Protein AF-0000000074520433 (afdb_homodimer)

Secondary structure (DSSP, 8-state):
------HHHHHHHHHHHHHHHHHHHHHHHHHHHHHHHHHHHHHHHHH-TT--HHHHHHHHTSHHHHHHHHHHHHHHHHHHHHHHHHHHHHH--SHHHHHHHHHHHHHHHHHHHHHHHHHHHHHHH-/------HHHHHHHHHHHHHHHHHHHHHHHHHHHHHHHHHHHHHHHHH-TT--HHHHHHHHTSHHHHHHHHHHHHHHHHHHHHHHHHHHHHH--SHHHHHHHHHHHHHHHHHHHHHHHHHHHHHHH-

Sequence (252 aa):
MKNYRTPLARARGLGSAREGLHDWWRQRVTAVALVPLGLWFAFSVALLPSASHAELVAWINVPWNTLLLLSFILIAFYHTMLGLQVVIEDYVHLDWLKLVGILGVKLVVSFLTLAAVYAILRIVFTMKNYRTPLARARGLGSAREGLHDWWRQRVTAVALVPLGLWFAFSVALLPSASHAELVAWINVPWNTLLLLSFILIAFYHTMLGLQVVIEDYVHLDWLKLVGILGVKLVVSFLTLAAVYAILRIVFT

Structure (mmCIF, N/CA/C/O backbone):
data_AF-0000000074520433-model_v1
#
loop_
_entity.id
_entity.type
_entity.pdbx_description
1 polymer 'Succinate dehydrogenase hydrophobic membrane anchor subunit'
#
loop_
_atom_site.group_PDB
_atom_site.id
_atom_site.type_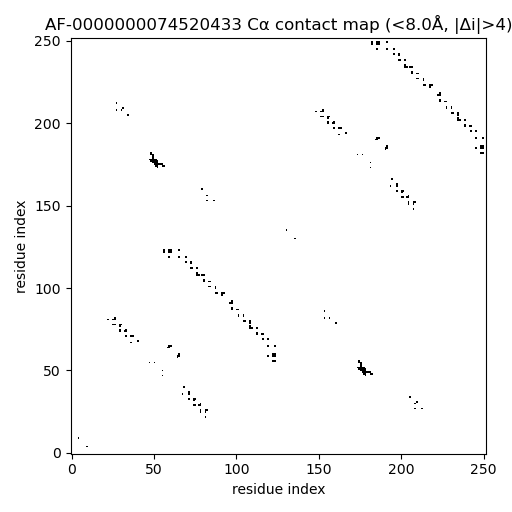symbol
_atom_site.label_atom_id
_atom_site.label_alt_id
_atom_site.label_comp_id
_atom_site.label_asym_id
_atom_site.label_entity_id
_atom_site.label_seq_id
_atom_site.pdbx_PDB_ins_code
_atom_site.Cartn_x
_atom_site.Cartn_y
_atom_site.Cartn_z
_atom_site.occupancy
_atom_site.B_iso_or_equiv
_atom_site.auth_seq_id
_atom_site.auth_comp_id
_atom_site.auth_asym_id
_atom_site.auth_atom_id
_atom_site.pdbx_PDB_model_num
ATOM 1 N N . MET A 1 1 ? 0.717 37.094 24.891 1 46.88 1 MET A N 1
ATOM 2 C CA . MET A 1 1 ? 0.963 36.125 25.953 1 46.88 1 MET A CA 1
ATOM 3 C C . MET A 1 1 ? 2.41 35.656 25.922 1 46.88 1 MET A C 1
ATOM 5 O O . MET A 1 1 ? 2.914 35.25 24.875 1 46.88 1 MET A O 1
ATOM 9 N N . LYS A 1 2 ? 3.219 36.094 26.766 1 51.59 2 LYS A N 1
ATOM 10 C CA . LYS A 1 2 ? 4.641 35.781 26.859 1 51.59 2 LYS A CA 1
ATOM 11 C C . LYS A 1 2 ? 4.859 34.281 26.938 1 51.59 2 LYS A C 1
ATOM 13 O O . LYS A 1 2 ? 4.262 33.594 27.781 1 51.59 2 LYS A O 1
ATOM 18 N N . ASN A 1 3 ? 5.18 33.625 25.797 1 59.84 3 ASN A N 1
ATOM 19 C CA . ASN A 1 3 ? 5.5 32.219 25.734 1 59.84 3 ASN A CA 1
ATOM 20 C C . ASN A 1 3 ? 6.582 31.844 26.75 1 59.84 3 ASN A C 1
ATOM 22 O O . ASN A 1 3 ? 7.762 32.125 26.531 1 59.84 3 ASN A O 1
ATOM 26 N N . TYR A 1 4 ? 6.293 31.812 28 1 69.12 4 TYR A N 1
ATOM 27 C CA . TYR A 1 4 ? 7.121 31.484 29.156 1 69.12 4 TYR A CA 1
ATOM 28 C C . TYR A 1 4 ? 7.637 30.047 29.062 1 69.12 4 TYR A C 1
ATOM 30 O O . TYR A 1 4 ? 7.969 29.422 30.078 1 69.12 4 TYR A O 1
ATOM 38 N N . ARG A 1 5 ? 7.551 29.453 27.922 1 71.12 5 ARG A N 1
ATOM 39 C CA . ARG A 1 5 ? 8.117 28.109 27.875 1 71.12 5 ARG A CA 1
ATOM 40 C C . ARG A 1 5 ? 9.633 28.156 28.047 1 71.12 5 ARG A C 1
ATOM 42 O O . ARG A 1 5 ? 10.305 29.031 27.5 1 71.12 5 ARG A O 1
ATOM 49 N N . THR A 1 6 ? 10.234 27.422 28.922 1 78.44 6 THR A N 1
ATOM 50 C CA . THR A 1 6 ? 11.664 27.266 29.156 1 78.44 6 THR A CA 1
ATOM 51 C C . THR A 1 6 ? 12.391 26.859 27.875 1 78.44 6 THR A C 1
ATOM 53 O O . THR A 1 6 ? 11.766 26.344 26.953 1 78.44 6 THR A O 1
ATOM 56 N N . PRO A 1 7 ? 13.648 27.281 27.781 1 83.12 7 PRO A N 1
ATOM 57 C CA . PRO A 1 7 ? 14.453 26.891 26.625 1 83.12 7 PRO A CA 1
ATOM 58 C C . PRO A 1 7 ? 14.391 25.391 26.328 1 83.12 7 PRO A C 1
ATOM 60 O O . PRO A 1 7 ? 14.367 24.984 25.156 1 83.12 7 PRO A O 1
ATOM 63 N N . LEU A 1 8 ? 14.352 24.5 27.328 1 77 8 LEU A N 1
ATOM 64 C CA . LEU A 1 8 ? 14.289 23.062 27.141 1 77 8 LEU A CA 1
ATOM 65 C C . LEU A 1 8 ? 12.953 22.656 26.531 1 77 8 LEU A C 1
ATOM 67 O O . LEU A 1 8 ? 12.898 21.766 25.672 1 77 8 LEU A O 1
ATOM 71 N N . ALA A 1 9 ? 11.898 23.156 26.984 1 76.38 9 ALA A N 1
ATOM 72 C CA . ALA A 1 9 ? 10.57 22.891 26.438 1 76.38 9 ALA A CA 1
ATOM 73 C C . ALA A 1 9 ? 10.484 23.281 24.969 1 76.38 9 ALA A C 1
ATOM 75 O O . ALA A 1 9 ? 9.898 22.562 24.156 1 76.38 9 ALA A O 1
ATOM 76 N N . ARG A 1 10 ? 11.188 24.359 24.641 1 81.5 10 ARG A N 1
ATOM 77 C CA . ARG A 1 10 ? 11.227 24.812 23.25 1 81.5 10 ARG A CA 1
ATOM 78 C C . ARG A 1 10 ? 12.023 23.844 22.391 1 81.5 10 ARG A C 1
ATOM 80 O O . ARG A 1 10 ? 11.617 23.531 21.266 1 81.5 10 ARG A O 1
ATOM 87 N N . ALA A 1 11 ? 13.164 23.391 22.922 1 78.75 11 ALA A N 1
ATOM 88 C CA . ALA A 1 11 ? 14 22.438 22.203 1 78.75 11 ALA A CA 1
ATOM 89 C C . ALA A 1 11 ? 13.266 21.125 21.953 1 78.75 11 ALA A C 1
ATOM 91 O O . ALA A 1 11 ? 13.336 20.562 20.875 1 78.75 11 ALA A O 1
ATOM 92 N N . ARG A 1 12 ? 12.516 20.594 22.922 1 72.94 12 ARG A N 1
ATOM 93 C CA . ARG A 1 12 ? 11.734 19.359 22.812 1 72.94 12 ARG A CA 1
ATOM 94 C C . ARG A 1 12 ? 10.617 19.531 21.797 1 72.94 12 ARG A C 1
ATOM 96 O O . A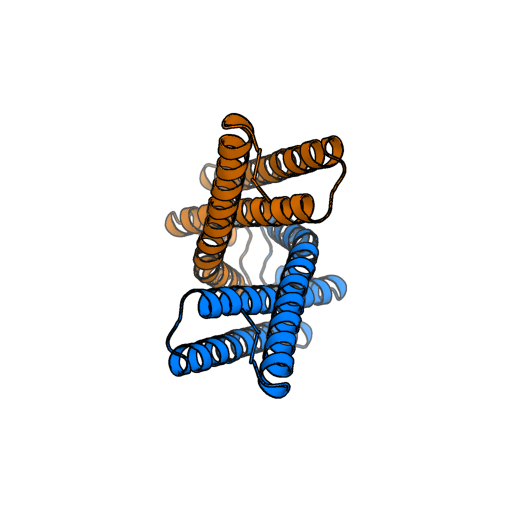RG A 1 12 ? 10.352 18.609 21 1 72.94 12 ARG A O 1
ATOM 103 N N . GLY A 1 13 ? 9.977 20.625 21.797 1 76.62 13 GLY A N 1
ATOM 104 C CA . GLY A 1 13 ? 8.953 20.922 20.812 1 76.62 13 GLY A CA 1
ATOM 105 C C . GLY A 1 13 ? 9.469 20.906 19.391 1 76.62 13 GLY A C 1
ATOM 106 O O . GLY A 1 13 ? 8.828 20.359 18.5 1 76.62 13 GLY A O 1
ATOM 107 N N . LEU A 1 14 ? 10.641 21.438 19.172 1 78.69 14 LEU A N 1
ATOM 108 C CA . LEU A 1 14 ? 11.266 21.469 17.859 1 78.69 14 LEU A CA 1
ATOM 109 C C . LEU A 1 14 ? 11.664 20.078 17.406 1 78.69 14 LEU A C 1
ATOM 111 O O . LEU A 1 14 ? 11.516 19.734 16.234 1 78.69 14 LEU A O 1
ATOM 115 N N . GLY A 1 15 ? 12.164 19.312 18.359 1 74.69 15 GLY A N 1
ATOM 116 C CA . GLY A 1 15 ? 12.516 17.938 18.062 1 74.69 15 GLY A CA 1
ATOM 117 C C . GLY A 1 15 ? 11.336 17.094 17.594 1 74.69 15 GLY A C 1
ATOM 118 O O . GLY A 1 15 ? 11.445 16.344 16.625 1 74.69 15 GLY A O 1
ATOM 119 N N . SER A 1 16 ? 10.281 17.281 18.25 1 80.12 16 SER A N 1
ATOM 120 C CA . SER A 1 16 ? 9.055 16.562 17.891 1 80.12 16 SER A CA 1
ATOM 121 C C . SER A 1 16 ? 8.539 17 16.531 1 80.12 16 SER A C 1
ATOM 123 O O . SER A 1 16 ? 8.109 16.156 15.727 1 80.12 16 SER A O 1
ATOM 125 N N . ALA A 1 17 ? 8.602 18.25 16.312 1 80.81 17 ALA A N 1
ATOM 126 C CA . ALA A 1 17 ? 8.156 18.781 15.023 1 80.81 17 ALA A CA 1
ATOM 127 C C . ALA A 1 17 ? 9.039 18.25 13.891 1 80.81 17 ALA A C 1
ATOM 129 O O . ALA A 1 17 ? 8.539 17.891 12.82 1 80.81 17 ALA A O 1
ATOM 130 N N . ARG A 1 18 ? 10.305 18.203 14.109 1 83.12 18 ARG A N 1
ATOM 131 C CA . ARG A 1 18 ? 11.242 17.719 13.109 1 83.12 18 ARG A CA 1
ATOM 132 C C . ARG A 1 18 ? 11.031 16.234 12.852 1 83.12 18 ARG A C 1
ATOM 134 O O . ARG A 1 18 ? 11.07 15.789 11.695 1 83.12 18 ARG A O 1
ATOM 141 N N . GLU A 1 19 ? 10.797 15.492 13.852 1 81 19 GLU A N 1
ATOM 142 C CA . GLU A 1 19 ? 10.547 14.062 13.703 1 81 19 GLU A CA 1
ATOM 143 C C . GLU A 1 19 ? 9.258 13.812 12.914 1 81 19 GLU A C 1
ATOM 145 O O . GLU A 1 19 ? 9.211 12.914 12.07 1 81 19 GLU A O 1
ATOM 150 N N . GLY A 1 20 ? 8.328 14.555 13.203 1 82.5 20 GLY A N 1
ATOM 151 C CA . GLY A 1 20 ? 7.078 14.453 12.461 1 82.5 20 GLY A CA 1
ATOM 152 C C . GLY A 1 20 ? 7.234 14.742 10.984 1 82.5 20 GLY A C 1
ATOM 153 O O . GLY A 1 20 ? 6.676 14.031 10.141 1 82.5 20 GLY A O 1
ATOM 154 N N . LEU A 1 21 ? 8.055 15.742 10.695 1 81.81 21 LEU A N 1
ATOM 155 C CA . LEU A 1 21 ? 8.328 16.094 9.312 1 81.81 21 LEU A CA 1
ATOM 156 C C . LEU A 1 21 ? 9.062 14.977 8.594 1 81.81 21 LEU A C 1
ATOM 158 O O . LEU A 1 21 ? 8.758 14.664 7.438 1 81.81 21 LEU A O 1
ATOM 162 N N . HIS A 1 22 ? 9.914 14.438 9.273 1 85.88 22 HIS A N 1
ATOM 163 C CA . HIS A 1 22 ? 10.664 13.336 8.672 1 85.88 22 HIS A CA 1
ATOM 164 C C . HIS A 1 22 ? 9.758 12.141 8.406 1 85.88 22 HIS A C 1
ATOM 166 O O . HIS A 1 22 ? 9.867 11.5 7.363 1 85.88 22 HIS A O 1
ATOM 172 N N . ASP A 1 23 ? 8.867 11.867 9.297 1 88.19 23 ASP A N 1
ATOM 173 C CA . ASP A 1 23 ? 7.934 10.758 9.117 1 88.19 23 ASP A CA 1
ATOM 174 C C . ASP A 1 23 ? 7.004 11.016 7.93 1 88.19 23 ASP A C 1
ATOM 176 O O . ASP A 1 23 ? 6.707 10.102 7.16 1 88.19 23 ASP A O 1
ATOM 180 N N . TRP A 1 24 ? 6.566 12.203 7.871 1 89.12 24 TRP A N 1
ATOM 181 C CA . TRP A 1 24 ? 5.707 12.609 6.762 1 89.12 24 TRP A CA 1
ATOM 182 C C . TRP A 1 24 ? 6.414 12.406 5.426 1 89.12 24 TRP A C 1
ATOM 184 O O . TRP A 1 24 ? 5.855 11.805 4.504 1 89.12 24 TRP A O 1
ATOM 194 N N . TRP A 1 25 ? 7.664 12.844 5.391 1 90.94 25 TRP A N 1
ATOM 195 C CA . TRP A 1 25 ? 8.445 12.727 4.164 1 90.94 25 TRP A CA 1
ATOM 196 C C . TRP A 1 25 ? 8.711 11.266 3.824 1 90.94 25 TRP A C 1
ATOM 198 O O . TRP A 1 25 ? 8.578 10.852 2.67 1 90.94 25 TRP A O 1
ATOM 208 N N . ARG A 1 26 ? 9.055 10.492 4.742 1 93.44 26 ARG A N 1
ATOM 209 C CA . ARG A 1 26 ? 9.344 9.078 4.516 1 93.44 26 ARG A CA 1
ATOM 210 C C . ARG A 1 26 ? 8.102 8.352 4.008 1 93.44 26 ARG A C 1
ATOM 212 O O . ARG A 1 26 ? 8.203 7.488 3.129 1 93.44 26 ARG A O 1
ATOM 219 N N . GLN A 1 27 ? 7.023 8.656 4.547 1 93.56 27 GLN A N 1
ATOM 220 C CA . GLN A 1 27 ? 5.777 8.039 4.105 1 93.56 27 GLN A CA 1
ATOM 221 C C . GLN A 1 27 ? 5.492 8.367 2.641 1 93.56 27 GLN A C 1
ATOM 223 O O . GLN A 1 27 ? 5.105 7.492 1.866 1 93.56 27 GLN A O 1
ATOM 228 N N . ARG A 1 28 ? 5.762 9.539 2.234 1 92.5 28 ARG A N 1
ATOM 229 C CA . ARG A 1 28 ? 5.516 9.945 0.855 1 92.5 28 ARG A CA 1
ATOM 230 C C . ARG A 1 28 ? 6.527 9.312 -0.091 1 92.5 28 ARG A C 1
ATOM 232 O O . ARG A 1 28 ? 6.168 8.844 -1.174 1 92.5 28 ARG A O 1
ATOM 239 N N . VAL A 1 29 ? 7.781 9.281 0.322 1 94.38 29 VAL A N 1
ATOM 240 C CA . VAL A 1 29 ? 8.836 8.695 -0.506 1 94.38 29 VAL A CA 1
ATOM 241 C C . VAL A 1 29 ? 8.555 7.215 -0.729 1 94.38 29 VAL A C 1
ATOM 243 O O . VAL A 1 29 ? 8.633 6.723 -1.857 1 94.38 29 VAL A O 1
ATOM 246 N N . THR A 1 30 ? 8.148 6.523 0.285 1 95.81 30 THR A N 1
ATOM 247 C CA . THR A 1 30 ? 7.859 5.102 0.14 1 95.81 30 THR A CA 1
ATOM 248 C C . THR A 1 30 ? 6.602 4.887 -0.699 1 95.81 30 THR A C 1
ATOM 250 O O . THR A 1 30 ? 6.535 3.943 -1.492 1 95.81 30 THR A O 1
ATOM 253 N N . ALA A 1 31 ? 5.684 5.777 -0.509 1 94.88 31 ALA A N 1
ATOM 254 C CA . ALA A 1 31 ? 4.473 5.68 -1.318 1 94.88 31 ALA A CA 1
ATOM 255 C C . ALA A 1 31 ? 4.793 5.812 -2.805 1 94.88 31 ALA A C 1
ATOM 257 O O . ALA A 1 31 ? 4.301 5.031 -3.623 1 94.88 31 ALA A O 1
ATOM 258 N N . VAL A 1 32 ? 5.609 6.734 -3.154 1 93.38 32 VAL A N 1
ATOM 259 C CA . VAL A 1 32 ? 5.973 6.973 -4.547 1 93.38 32 VAL A CA 1
ATOM 260 C C . VAL A 1 32 ? 6.777 5.789 -5.078 1 93.38 32 VAL A C 1
ATOM 262 O O . VAL A 1 32 ? 6.57 5.352 -6.211 1 93.38 32 VAL A O 1
ATOM 265 N N . ALA A 1 33 ? 7.656 5.293 -4.305 1 96.19 33 ALA A N 1
ATOM 266 C CA . ALA A 1 33 ? 8.445 4.133 -4.711 1 96.19 33 ALA A CA 1
ATOM 267 C C . ALA A 1 33 ? 7.559 2.908 -4.91 1 96.19 33 ALA A C 1
ATOM 269 O O . ALA A 1 33 ? 7.816 2.084 -5.789 1 96.19 33 ALA A O 1
ATOM 270 N N . LEU A 1 34 ? 6.5 2.822 -4.191 1 97.5 34 LEU A N 1
ATOM 271 C CA . LEU A 1 34 ? 5.66 1.631 -4.203 1 97.5 34 LEU A CA 1
ATOM 272 C C . LEU A 1 34 ? 4.742 1.624 -5.422 1 97.5 34 LEU A C 1
ATOM 274 O O . LEU A 1 34 ? 4.23 0.573 -5.812 1 97.5 34 LEU A O 1
ATOM 278 N N . VAL A 1 35 ? 4.578 2.713 -6.059 1 94.69 35 VAL A N 1
ATOM 279 C CA . VAL A 1 35 ? 3.701 2.754 -7.223 1 94.69 35 VAL A CA 1
ATOM 280 C C . VAL A 1 35 ? 4.312 1.935 -8.359 1 94.69 35 VAL A C 1
ATOM 282 O O . VAL A 1 35 ? 3.717 0.956 -8.812 1 94.69 35 VAL A O 1
ATOM 285 N N . PRO A 1 36 ? 5.555 2.268 -8.812 1 95.69 36 PRO A N 1
ATOM 286 C CA . PRO A 1 36 ? 6.133 1.451 -9.883 1 95.69 36 PRO A CA 1
ATOM 287 C C . PRO A 1 36 ? 6.406 0.014 -9.453 1 95.69 36 PRO A C 1
ATOM 289 O O . PRO A 1 36 ? 6.246 -0.917 -10.242 1 95.69 36 PRO A O 1
ATOM 292 N N . LEU A 1 37 ? 6.762 -0.217 -8.234 1 97.19 37 LEU A N 1
ATOM 293 C CA . LEU A 1 37 ? 7.02 -1.564 -7.738 1 97.19 37 LEU A CA 1
ATOM 294 C C . LEU A 1 37 ? 5.73 -2.377 -7.676 1 97.19 37 LEU A C 1
ATOM 296 O O . LEU A 1 37 ? 5.723 -3.562 -8.016 1 97.19 37 LEU A O 1
ATOM 300 N N . GLY A 1 38 ? 4.672 -1.747 -7.18 1 95.06 38 GLY A N 1
ATOM 301 C CA . GLY A 1 38 ? 3.381 -2.408 -7.121 1 95.06 38 GLY A CA 1
ATOM 302 C C . GLY A 1 38 ? 2.83 -2.768 -8.492 1 95.06 38 GLY A C 1
ATOM 303 O O . GLY A 1 38 ? 2.307 -3.867 -8.688 1 95.06 38 GLY A O 1
ATOM 304 N N . LEU A 1 39 ? 2.957 -1.889 -9.414 1 93.94 39 LEU A N 1
ATOM 305 C CA . LEU A 1 39 ? 2.518 -2.16 -10.781 1 93.94 39 LEU A CA 1
ATOM 306 C C . LEU A 1 39 ? 3.33 -3.293 -11.398 1 93.94 39 LEU A C 1
ATOM 308 O O . LEU A 1 39 ? 2.771 -4.176 -12.055 1 93.94 39 LEU A O 1
ATOM 312 N N . TRP A 1 40 ? 4.617 -3.229 -11.18 1 95.31 40 TRP A N 1
ATOM 313 C CA . TRP A 1 40 ? 5.469 -4.316 -11.648 1 95.31 40 TRP A CA 1
ATOM 314 C C . TRP A 1 40 ? 5.012 -5.652 -11.07 1 95.31 40 TRP A C 1
ATOM 316 O O . TRP A 1 40 ? 4.887 -6.641 -11.797 1 95.31 40 TRP A O 1
ATOM 326 N N . PHE A 1 41 ? 4.758 -5.664 -9.781 1 92.5 41 PHE A N 1
ATOM 327 C CA . PHE A 1 41 ? 4.355 -6.895 -9.117 1 92.5 41 PHE A CA 1
ATOM 328 C C . PHE A 1 41 ? 3.01 -7.383 -9.641 1 92.5 41 PHE A C 1
ATOM 330 O O . PHE A 1 41 ? 2.844 -8.57 -9.938 1 92.5 41 PHE A O 1
ATOM 337 N N . ALA A 1 42 ? 2.1 -6.469 -9.82 1 86.62 42 ALA A N 1
ATOM 338 C CA . ALA A 1 42 ? 0.777 -6.824 -10.328 1 86.62 42 ALA A CA 1
ATOM 339 C C . ALA A 1 42 ? 0.869 -7.391 -11.742 1 86.62 42 ALA A C 1
ATOM 341 O O . ALA A 1 42 ? 0.232 -8.398 -12.055 1 86.62 42 ALA A O 1
ATOM 342 N N . PHE A 1 43 ? 1.659 -6.773 -12.562 1 87.44 43 PHE A N 1
ATOM 343 C CA . PHE A 1 43 ? 1.844 -7.246 -13.93 1 87.44 43 PHE A CA 1
ATOM 344 C C . PHE A 1 43 ? 2.537 -8.602 -13.945 1 87.44 43 PHE A C 1
ATOM 346 O O . PHE A 1 43 ? 2.182 -9.477 -14.734 1 87.44 43 PHE A O 1
ATOM 353 N N . SER A 1 44 ? 3.475 -8.797 -13.086 1 85.38 44 SER A N 1
ATOM 354 C CA . SER A 1 44 ? 4.188 -10.062 -12.992 1 85.38 44 SER A CA 1
ATOM 355 C C . SER A 1 44 ? 3.252 -11.203 -12.594 1 85.38 44 SER A C 1
ATOM 357 O O . SER A 1 44 ? 3.311 -12.289 -13.172 1 85.38 44 SER A O 1
ATOM 359 N N . VAL A 1 45 ? 2.393 -10.922 -11.68 1 79.25 45 VAL A N 1
ATOM 360 C CA . VAL A 1 45 ? 1.452 -11.938 -11.211 1 79.25 45 VAL A CA 1
ATOM 361 C C . VAL A 1 45 ? 0.438 -12.25 -12.312 1 79.25 45 VAL A C 1
ATOM 363 O O . VAL A 1 45 ? 0.07 -13.406 -12.516 1 79.25 45 VAL A O 1
ATOM 366 N N . ALA A 1 46 ? 0.095 -11.25 -13.07 1 76.12 46 ALA A N 1
ATOM 367 C CA . ALA A 1 46 ? -0.884 -11.422 -14.141 1 76.12 46 ALA A CA 1
ATOM 368 C C . ALA A 1 46 ? -0.303 -12.234 -15.289 1 76.12 46 ALA A C 1
ATOM 370 O O . ALA A 1 46 ? -1.036 -12.922 -16 1 76.12 46 ALA A O 1
ATOM 371 N N . LEU A 1 47 ? 0.955 -12.133 -15.43 1 75.94 47 LEU A N 1
ATOM 372 C CA . LEU A 1 47 ? 1.592 -12.797 -16.562 1 75.94 47 LEU A CA 1
ATOM 373 C C . LEU A 1 47 ? 2.045 -14.203 -16.188 1 75.94 47 LEU A C 1
ATOM 375 O O . LEU A 1 47 ? 2.494 -14.961 -17.047 1 75.94 47 LEU A O 1
ATOM 379 N N . LEU A 1 48 ? 1.976 -14.43 -14.969 1 65.38 48 LEU A N 1
ATOM 380 C CA . LEU A 1 48 ? 2.354 -15.773 -14.547 1 65.38 48 LEU A CA 1
ATOM 381 C C . LEU A 1 48 ? 1.117 -16.625 -14.297 1 65.38 48 LEU A C 1
ATOM 383 O O . LEU A 1 48 ? 1.024 -17.312 -13.273 1 65.38 48 LEU A O 1
ATOM 387 N N . PRO A 1 49 ? 0.079 -16.578 -15.094 1 55.09 49 PRO A N 1
ATOM 388 C CA . PRO A 1 49 ? -1.188 -17.234 -14.773 1 55.09 49 PRO A CA 1
ATOM 389 C C . PRO A 1 49 ? -1.016 -18.719 -14.469 1 55.09 49 PRO A C 1
ATOM 391 O O . PRO A 1 49 ? -1.67 -19.25 -13.57 1 55.09 49 PRO A O 1
ATOM 394 N N . SER A 1 50 ? -0.238 -19.359 -15.336 1 60.47 50 SER A N 1
ATOM 395 C CA . SER A 1 50 ? -0.173 -20.812 -15.234 1 60.47 50 SER A CA 1
ATOM 396 C C . SER A 1 50 ? 1.185 -21.266 -14.711 1 60.47 50 SER A C 1
ATOM 398 O O . SER A 1 50 ? 1.604 -22.406 -14.969 1 60.47 50 SER A O 1
ATOM 400 N N . ALA A 1 51 ? 1.564 -20.484 -13.844 1 61.53 51 ALA A N 1
ATOM 401 C CA . ALA A 1 51 ? 2.941 -20.844 -13.523 1 61.53 51 ALA A CA 1
ATOM 402 C C . ALA A 1 51 ? 2.986 -21.953 -12.477 1 61.53 51 ALA A C 1
ATOM 404 O O . ALA A 1 51 ? 2.234 -21.938 -11.5 1 61.53 51 ALA A O 1
ATOM 405 N N . SER A 1 52 ? 3.551 -23.031 -12.805 1 71.06 52 SER A N 1
ATOM 406 C CA . SER A 1 52 ? 3.902 -24.062 -11.836 1 71.06 52 SER A CA 1
ATOM 407 C C . SER A 1 52 ? 4.797 -23.516 -10.734 1 71.06 52 SER A C 1
ATOM 409 O O . SER A 1 52 ? 5.293 -22.391 -10.836 1 71.06 52 SER A O 1
ATOM 411 N N . HIS A 1 53 ? 4.82 -24.203 -9.617 1 75.12 53 HIS A N 1
ATOM 412 C CA . HIS A 1 53 ? 5.746 -23.844 -8.547 1 75.12 53 HIS A CA 1
ATOM 413 C C . HIS A 1 53 ? 7.164 -23.672 -9.078 1 75.12 53 HIS A C 1
ATOM 415 O O . HIS A 1 53 ? 7.855 -22.719 -8.719 1 75.12 53 HIS A O 1
ATOM 421 N N . ALA A 1 54 ? 7.504 -24.594 -9.93 1 79.38 54 ALA A N 1
ATOM 422 C CA . ALA A 1 54 ? 8.844 -24.531 -10.508 1 79.38 54 ALA A CA 1
ATOM 423 C C . ALA A 1 54 ? 9.039 -23.234 -11.297 1 79.38 54 ALA A C 1
ATOM 425 O O . ALA A 1 54 ? 10.109 -22.625 -11.234 1 79.38 54 ALA A O 1
ATOM 426 N N . GLU A 1 55 ? 8.031 -22.812 -11.945 1 81.06 55 GLU A N 1
ATOM 427 C CA . GLU A 1 55 ? 8.12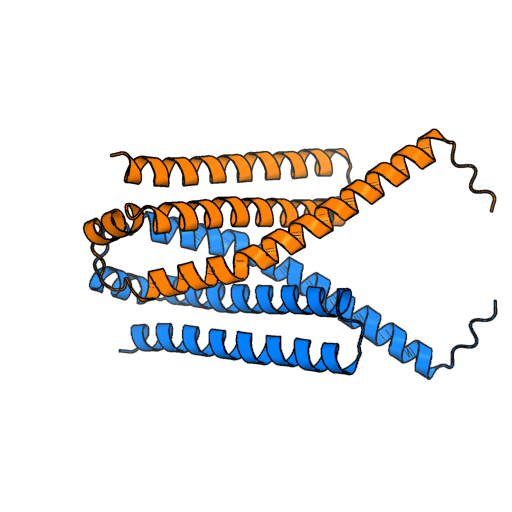5 -21.594 -12.75 1 81.06 55 GLU A CA 1
ATOM 428 C C . GLU A 1 55 ? 8.211 -20.359 -11.859 1 81.06 55 GLU A C 1
ATOM 430 O O . GLU A 1 55 ? 8.906 -19.406 -12.195 1 81.06 55 GLU A O 1
ATOM 435 N N . LEU A 1 56 ? 7.492 -20.438 -10.781 1 80.5 56 LEU A N 1
ATOM 436 C CA . LEU A 1 56 ? 7.555 -19.344 -9.828 1 80.5 56 LEU A CA 1
ATOM 437 C C . LEU A 1 56 ? 8.945 -19.25 -9.203 1 80.5 56 LEU A C 1
ATOM 439 O O . LEU A 1 56 ? 9.5 -18.156 -9.078 1 80.5 56 LEU A O 1
ATOM 443 N N . VAL A 1 57 ? 9.422 -20.375 -8.828 1 84.25 57 VAL A N 1
ATOM 444 C CA . VAL A 1 57 ? 10.75 -20.406 -8.234 1 84.25 57 VAL A CA 1
ATOM 445 C C . VAL A 1 57 ? 11.781 -19.922 -9.25 1 84.25 57 VAL A C 1
ATOM 447 O O . VAL A 1 57 ? 12.68 -19.141 -8.906 1 84.25 57 VAL A O 1
ATOM 450 N N . ALA A 1 58 ? 11.609 -20.328 -10.438 1 87.75 58 ALA A N 1
ATOM 451 C CA . ALA A 1 58 ? 12.508 -19.891 -11.5 1 87.75 58 ALA A CA 1
ATOM 452 C C . ALA A 1 58 ? 12.414 -18.375 -11.703 1 87.75 58 ALA A C 1
ATOM 454 O O . ALA A 1 58 ? 13.43 -17.719 -11.938 1 87.75 58 ALA A O 1
ATOM 455 N N . TRP A 1 59 ? 11.18 -17.938 -11.633 1 88.62 59 TRP A N 1
ATOM 456 C CA . TRP A 1 59 ? 10.953 -16.5 -11.789 1 88.62 59 TRP A CA 1
ATOM 457 C C . TRP A 1 59 ? 11.633 -15.719 -10.68 1 88.62 59 TRP A C 1
ATOM 459 O O . TRP A 1 59 ? 12.281 -14.703 -10.93 1 88.62 59 TRP A O 1
ATOM 469 N N . ILE A 1 60 ? 11.562 -16.203 -9.461 1 90.31 60 ILE A N 1
ATOM 470 C CA . ILE A 1 60 ? 12.148 -15.547 -8.297 1 90.31 60 ILE A CA 1
ATOM 471 C C . ILE A 1 60 ? 13.672 -15.602 -8.383 1 90.31 60 ILE A C 1
ATOM 473 O O . ILE A 1 60 ? 14.359 -14.672 -7.961 1 90.31 60 ILE A O 1
ATOM 477 N N . ASN A 1 61 ? 14.156 -16.594 -9.039 1 93.19 61 ASN A N 1
ATOM 478 C CA . ASN A 1 61 ? 15.594 -16.797 -9.109 1 93.19 61 ASN A CA 1
ATOM 479 C C . ASN A 1 61 ? 16.25 -15.906 -10.164 1 93.19 61 ASN A C 1
ATOM 481 O O . ASN A 1 61 ? 17.469 -15.836 -10.258 1 93.19 61 ASN A O 1
ATOM 485 N N . VAL A 1 62 ? 15.445 -15.281 -10.938 1 94.25 62 VAL A N 1
ATOM 486 C CA . VAL A 1 62 ? 16 -14.242 -11.797 1 94.25 62 VAL A CA 1
ATOM 487 C C . VAL A 1 62 ? 16.469 -13.062 -10.945 1 94.25 62 VAL A C 1
ATOM 489 O O . VAL A 1 62 ? 15.672 -12.484 -10.195 1 94.25 62 VAL A O 1
ATOM 492 N N . PRO A 1 63 ? 17.719 -12.672 -10.953 1 96.69 63 PRO A N 1
ATOM 493 C CA . PRO A 1 63 ? 18.281 -11.688 -10.023 1 96.69 63 PRO A CA 1
ATOM 494 C C . PRO A 1 63 ? 17.5 -10.383 -9.992 1 96.69 63 PRO A C 1
ATOM 496 O O . PRO A 1 63 ? 17.297 -9.812 -8.922 1 96.69 63 PRO A O 1
ATOM 499 N N . TRP A 1 64 ? 17.078 -9.906 -11.117 1 97 64 TRP A N 1
ATOM 500 C CA . TRP A 1 64 ? 16.312 -8.672 -11.148 1 97 64 TRP A CA 1
ATOM 501 C C . TRP A 1 64 ? 14.969 -8.844 -10.445 1 97 64 TRP A C 1
ATOM 503 O O . TRP A 1 64 ? 14.492 -7.922 -9.773 1 97 64 TRP A O 1
ATOM 513 N N . ASN A 1 65 ? 14.328 -9.969 -10.609 1 95.75 65 ASN A N 1
ATOM 514 C CA . ASN A 1 65 ? 13.062 -10.227 -9.938 1 95.75 65 ASN A CA 1
ATOM 515 C C . ASN A 1 65 ? 13.25 -10.328 -8.422 1 95.75 65 ASN A C 1
ATOM 517 O O . ASN A 1 65 ? 12.422 -9.82 -7.656 1 95.75 65 ASN A O 1
ATOM 521 N N . THR A 1 66 ? 14.328 -10.961 -8.016 1 96.38 66 THR A N 1
ATOM 522 C CA . THR A 1 66 ? 14.633 -11.062 -6.59 1 96.38 66 THR A CA 1
ATOM 523 C C . THR A 1 66 ? 14.82 -9.68 -5.973 1 96.38 66 THR A C 1
ATOM 525 O O . THR A 1 66 ? 14.234 -9.375 -4.934 1 96.38 66 THR A O 1
ATOM 528 N N . LEU A 1 67 ? 15.531 -8.891 -6.633 1 98.06 67 LEU A N 1
ATOM 529 C CA . LEU A 1 67 ? 15.836 -7.559 -6.121 1 98.06 67 LEU A CA 1
ATOM 530 C C . LEU A 1 67 ? 14.578 -6.703 -6.039 1 98.06 67 LEU A C 1
ATOM 532 O O . LEU A 1 67 ? 14.359 -6.004 -5.047 1 98.06 67 LEU A O 1
ATOM 536 N N . LEU A 1 68 ? 13.82 -6.762 -7.105 1 97.88 68 LEU A N 1
ATOM 537 C CA . LEU A 1 68 ? 12.602 -5.961 -7.133 1 97.88 68 LEU A CA 1
ATOM 538 C C . LEU A 1 68 ? 11.594 -6.465 -6.105 1 97.88 68 LEU A C 1
ATOM 540 O O . LEU A 1 68 ? 10.914 -5.672 -5.449 1 97.88 68 LEU A O 1
ATOM 544 N N . LEU A 1 69 ? 11.523 -7.746 -5.961 1 96.44 69 LEU A N 1
ATOM 545 C CA . LEU A 1 69 ? 10.609 -8.336 -4.988 1 96.44 69 LEU A CA 1
ATOM 546 C C . LEU A 1 69 ? 11.031 -7.977 -3.566 1 96.44 69 LEU A C 1
ATOM 548 O O . LEU A 1 69 ? 10.188 -7.598 -2.744 1 96.44 69 LEU A O 1
ATOM 552 N N . LEU A 1 70 ? 12.289 -8.094 -3.242 1 97.69 70 LEU A N 1
ATOM 553 C CA . LEU A 1 70 ? 12.789 -7.727 -1.924 1 97.69 70 LEU A CA 1
ATOM 554 C C . LEU A 1 70 ? 12.555 -6.242 -1.651 1 97.69 70 LEU A C 1
ATOM 556 O O . LEU A 1 70 ? 12.148 -5.867 -0.548 1 97.69 70 LEU A O 1
ATOM 560 N N . SER A 1 71 ? 12.828 -5.457 -2.65 1 98.38 71 SER A N 1
ATOM 561 C CA . SER A 1 71 ? 12.578 -4.023 -2.5 1 98.38 71 SER A CA 1
ATOM 562 C C . SER A 1 71 ? 11.102 -3.748 -2.223 1 98.38 71 SER A C 1
ATOM 564 O O . SER A 1 71 ? 10.773 -2.939 -1.353 1 98.38 71 SER A O 1
ATOM 566 N N . PHE A 1 72 ? 10.25 -4.355 -2.951 1 98 72 PHE A N 1
ATOM 567 C CA . PHE A 1 72 ? 8.812 -4.191 -2.76 1 98 72 PHE A CA 1
ATOM 568 C C . PHE A 1 72 ? 8.414 -4.547 -1.333 1 98 72 PHE A C 1
ATOM 570 O O . PHE A 1 72 ? 7.719 -3.777 -0.666 1 98 72 PHE A O 1
ATOM 577 N N . ILE A 1 73 ? 8.914 -5.641 -0.845 1 96.75 73 ILE A N 1
ATOM 578 C CA . ILE A 1 73 ? 8.547 -6.156 0.469 1 96.75 73 ILE A CA 1
ATOM 579 C C . ILE A 1 73 ? 9.094 -5.234 1.558 1 96.75 73 ILE A C 1
ATOM 581 O O . ILE A 1 73 ? 8.352 -4.82 2.453 1 96.75 73 ILE A O 1
ATOM 585 N N . LEU A 1 74 ? 10.32 -4.832 1.481 1 98 74 LEU A N 1
ATOM 586 C CA . LEU A 1 74 ? 10.953 -3.977 2.482 1 98 74 LEU A CA 1
ATOM 587 C C . LEU A 1 74 ? 10.273 -2.611 2.531 1 98 74 LEU A C 1
ATOM 589 O O . LEU A 1 74 ? 9.969 -2.104 3.611 1 98 74 LEU A O 1
ATOM 593 N N . ILE A 1 75 ? 9.984 -2.1 1.373 1 98.31 75 ILE A N 1
ATOM 594 C CA . ILE A 1 75 ? 9.422 -0.755 1.307 1 98.31 75 ILE A CA 1
ATOM 595 C C . ILE A 1 75 ? 7.949 -0.793 1.707 1 98.31 75 ILE A C 1
ATOM 597 O O . ILE A 1 75 ? 7.469 0.099 2.408 1 98.31 75 ILE A O 1
ATOM 601 N N . ALA A 1 76 ? 7.234 -1.792 1.303 1 97.31 76 ALA A N 1
ATOM 602 C CA . ALA A 1 76 ? 5.82 -1.9 1.652 1 97.31 76 ALA A CA 1
ATOM 603 C C . ALA A 1 76 ? 5.641 -2.043 3.16 1 97.31 76 ALA A C 1
ATOM 605 O O . ALA A 1 76 ? 4.781 -1.384 3.754 1 97.31 76 ALA A O 1
ATOM 606 N N . PHE A 1 77 ? 6.453 -2.875 3.828 1 97.88 77 PHE A N 1
ATOM 607 C CA . PHE A 1 77 ? 6.324 -3.074 5.266 1 97.88 77 PHE A CA 1
ATOM 608 C C . PHE A 1 77 ? 6.758 -1.828 6.027 1 97.88 77 PHE A C 1
ATOM 610 O O . PHE A 1 77 ? 6.156 -1.472 7.043 1 97.88 77 PHE A O 1
ATOM 617 N N . TYR A 1 78 ? 7.773 -1.184 5.508 1 98 78 TYR A N 1
ATOM 618 C CA . TYR A 1 78 ? 8.188 0.068 6.133 1 98 78 TYR A CA 1
ATOM 619 C C . TYR A 1 78 ? 7.105 1.132 5.988 1 98 78 TYR A C 1
ATOM 621 O O . TYR A 1 78 ? 6.812 1.857 6.941 1 98 78 TYR A O 1
ATOM 629 N N . HIS A 1 79 ? 6.543 1.224 4.82 1 97.25 79 HIS A N 1
ATOM 630 C CA . HIS A 1 79 ? 5.43 2.133 4.574 1 97.25 79 HIS A CA 1
ATOM 631 C C . HIS A 1 79 ? 4.27 1.857 5.527 1 97.25 79 HIS A C 1
ATOM 633 O O . HIS A 1 79 ? 3.688 2.789 6.09 1 97.25 79 HIS A O 1
ATOM 639 N N . THR A 1 80 ? 3.914 0.611 5.699 1 97.56 80 THR A N 1
ATOM 640 C CA . THR A 1 80 ? 2.861 0.2 6.621 1 97.56 80 THR A CA 1
ATOM 641 C C . THR A 1 80 ? 3.201 0.621 8.047 1 97.56 80 THR A C 1
ATOM 643 O O . THR A 1 80 ? 2.35 1.155 8.766 1 97.56 80 THR A O 1
ATOM 646 N N . MET A 1 81 ? 4.441 0.369 8.422 1 97.38 81 MET A N 1
ATOM 647 C CA . MET A 1 81 ? 4.91 0.732 9.758 1 97.38 81 MET A CA 1
ATOM 648 C C . MET A 1 81 ? 4.73 2.227 10.008 1 97.38 81 MET A C 1
ATOM 650 O O . MET A 1 81 ? 4.227 2.627 11.055 1 97.38 81 MET A O 1
ATOM 654 N N . LEU A 1 82 ? 5.09 2.988 9.047 1 96.62 82 LEU A N 1
ATOM 655 C CA . LEU A 1 82 ? 4.973 4.438 9.164 1 96.62 82 LEU A CA 1
ATOM 656 C C . LEU A 1 82 ? 3.512 4.855 9.281 1 96.62 82 LEU A C 1
ATOM 658 O O . LEU A 1 82 ? 3.168 5.699 10.109 1 96.62 82 LEU A O 1
ATOM 662 N N . GLY A 1 83 ? 2.703 4.277 8.453 1 94.81 83 GLY A N 1
ATOM 663 C CA . GLY A 1 83 ? 1.29 4.625 8.492 1 94.81 83 GLY A CA 1
ATOM 664 C C . GLY A 1 83 ? 0.623 4.266 9.805 1 94.81 83 GLY A C 1
ATOM 665 O O . GLY A 1 83 ? -0.151 5.055 10.352 1 94.81 83 GLY A O 1
ATOM 666 N N . LEU A 1 84 ? 0.924 3.15 10.344 1 95.88 84 LEU A N 1
ATOM 667 C CA . LEU A 1 84 ? 0.338 2.719 11.602 1 95.88 84 LEU A CA 1
ATOM 668 C C . LEU A 1 84 ? 0.855 3.568 12.758 1 95.88 84 LEU A C 1
ATOM 670 O O . LEU A 1 84 ? 0.115 3.855 13.703 1 95.88 84 LEU A O 1
ATOM 674 N N . GLN A 1 85 ? 2.094 3.904 12.664 1 95.5 85 GLN A N 1
ATOM 675 C CA . GLN A 1 85 ? 2.648 4.793 13.688 1 95.5 85 GLN A CA 1
ATOM 676 C C . GLN A 1 85 ? 1.881 6.109 13.742 1 95.5 85 GLN A C 1
ATOM 678 O O . GLN A 1 85 ? 1.527 6.582 14.828 1 95.5 85 GLN A O 1
ATOM 683 N N . VAL A 1 86 ? 1.594 6.664 12.555 1 94.06 86 VAL A N 1
ATOM 684 C CA . VAL A 1 86 ? 0.884 7.938 12.5 1 94.06 86 VAL A CA 1
ATOM 685 C C . VAL A 1 86 ? -0.528 7.766 13.055 1 94.06 86 VAL A C 1
ATOM 687 O O . VAL A 1 86 ? -1.023 8.633 13.781 1 94.06 86 VAL A O 1
ATOM 690 N N . VAL A 1 87 ? -1.134 6.684 12.812 1 92.62 87 VAL A N 1
ATOM 691 C CA . VAL A 1 87 ? -2.471 6.414 13.328 1 92.62 87 VAL A CA 1
ATOM 692 C C . VAL A 1 87 ? -2.434 6.336 14.852 1 92.62 87 VAL A C 1
ATOM 694 O O . VAL A 1 87 ? -3.268 6.934 15.531 1 92.62 87 VAL A O 1
ATOM 697 N N . ILE A 1 88 ? -1.533 5.691 15.391 1 94.81 88 ILE A N 1
ATOM 698 C CA . ILE A 1 88 ? -1.407 5.547 16.844 1 94.81 88 ILE A CA 1
ATOM 699 C C . ILE A 1 88 ? -1.119 6.906 17.469 1 94.81 88 ILE A C 1
ATOM 701 O O . ILE A 1 88 ? -1.739 7.273 18.469 1 94.81 88 ILE A O 1
ATOM 705 N N . GLU A 1 89 ? -0.259 7.699 16.891 1 93.88 89 GLU A N 1
ATOM 706 C CA . GLU A 1 89 ? 0.097 9.023 17.406 1 93.88 89 GLU A CA 1
ATOM 707 C C . GLU A 1 89 ? -1.109 9.953 17.406 1 93.88 89 GLU A C 1
ATOM 709 O O . GLU A 1 89 ? -1.273 10.766 18.312 1 93.88 89 GLU A O 1
ATOM 714 N N . ASP A 1 90 ? -1.94 9.719 16.484 1 91.19 90 ASP A N 1
ATOM 715 C CA . ASP A 1 90 ? -3.053 10.648 16.312 1 91.19 90 ASP A CA 1
ATOM 716 C C . ASP A 1 90 ? -4.23 10.273 17.203 1 91.19 90 ASP A C 1
ATOM 718 O O . ASP A 1 90 ? -4.992 11.141 17.641 1 91.19 90 ASP A O 1
ATOM 722 N N . TYR A 1 91 ? -4.348 9.023 17.547 1 92.19 91 TYR A N 1
ATOM 723 C CA . TYR A 1 91 ? -5.621 8.625 18.141 1 92.19 91 TYR A CA 1
ATOM 724 C C . TYR A 1 91 ? -5.418 8.039 19.531 1 92.19 91 TYR A C 1
ATOM 726 O O . TYR A 1 91 ? -6.379 7.855 20.281 1 92.19 91 TYR A O 1
ATOM 734 N N . VAL A 1 92 ? -4.281 7.668 19.906 1 93.62 92 VAL A N 1
ATOM 735 C CA . VAL A 1 92 ? -3.99 7.156 21.25 1 93.62 92 VAL A CA 1
ATOM 736 C C . VAL A 1 92 ? -3.422 8.273 22.109 1 93.62 92 VAL A C 1
ATOM 738 O O . VAL A 1 92 ? -2.33 8.781 21.844 1 93.62 92 VAL A O 1
ATOM 741 N N . HIS A 1 93 ? -4.133 8.555 23.25 1 95.12 93 HIS A N 1
ATOM 742 C CA . HIS A 1 93 ? -3.789 9.773 23.984 1 95.12 93 HIS A CA 1
ATOM 743 C C . HIS A 1 93 ? -3.135 9.438 25.312 1 95.12 93 HIS A C 1
ATOM 745 O O . HIS A 1 93 ? -2.533 10.312 25.953 1 95.12 93 HIS A O 1
ATOM 751 N N . LEU A 1 94 ? -3.309 8.219 25.703 1 96 94 LEU A N 1
ATOM 752 C CA . LEU A 1 94 ? -2.564 7.789 26.875 1 96 94 LEU A CA 1
ATOM 753 C C . LEU A 1 94 ? -1.113 7.484 26.531 1 96 94 LEU A C 1
ATOM 755 O O . LEU A 1 94 ? -0.841 6.613 25.703 1 96 94 LEU A O 1
ATOM 759 N N . ASP A 1 95 ? -0.189 8.211 27.188 1 93.19 95 ASP A N 1
ATOM 760 C CA . ASP A 1 95 ? 1.215 8.211 26.781 1 93.19 95 ASP A CA 1
ATOM 761 C C . ASP A 1 95 ? 1.79 6.797 26.797 1 93.19 95 ASP A C 1
ATOM 763 O O . ASP A 1 95 ? 2.479 6.391 25.859 1 93.19 95 ASP A O 1
ATOM 767 N N . TRP A 1 96 ? 1.539 6.133 27.859 1 95.56 96 TRP A N 1
ATOM 768 C CA . TRP A 1 96 ? 2.16 4.816 27.938 1 95.56 96 TRP A CA 1
ATOM 769 C C . TRP A 1 96 ? 1.552 3.863 26.922 1 95.56 96 TRP A C 1
ATOM 771 O O . TRP A 1 96 ? 2.248 3.008 26.359 1 95.56 96 TRP A O 1
ATOM 781 N N . LEU A 1 97 ? 0.291 3.895 26.609 1 97.06 97 LEU A N 1
ATOM 782 C CA . LEU A 1 97 ? -0.345 3.078 25.578 1 97.06 97 LEU A CA 1
ATOM 783 C C . LEU A 1 97 ? 0.178 3.447 24.203 1 97.06 97 LEU A C 1
ATOM 785 O O . LEU A 1 97 ? 0.329 2.578 23.328 1 97.06 97 LEU A O 1
ATOM 789 N N . LYS A 1 98 ? 0.427 4.711 23.953 1 97.38 98 LYS A N 1
ATOM 790 C CA . LYS A 1 98 ? 1.021 5.176 22.703 1 97.38 98 LYS A CA 1
ATOM 791 C C . LYS A 1 98 ? 2.402 4.562 22.5 1 97.38 98 LYS A C 1
ATOM 793 O O . LYS A 1 98 ? 2.691 4.031 21.422 1 97.38 98 LYS A O 1
ATOM 798 N N . LEU A 1 99 ? 3.197 4.609 23.531 1 96.62 99 LEU A N 1
ATOM 799 C CA . LEU A 1 99 ? 4.547 4.066 23.438 1 96.62 99 LEU A CA 1
ATOM 800 C C . LEU A 1 99 ? 4.512 2.562 23.172 1 96.62 99 LEU A C 1
ATOM 802 O O . LEU A 1 99 ? 5.203 2.064 22.281 1 96.62 99 LEU A O 1
ATOM 806 N N . VAL A 1 100 ? 3.721 1.875 23.891 1 97.38 100 VAL A N 1
ATOM 807 C CA . VAL A 1 100 ? 3.627 0.426 23.75 1 97.38 100 VAL A CA 1
ATOM 808 C C . VAL A 1 100 ? 3.062 0.081 22.375 1 97.38 100 VAL A C 1
ATOM 810 O O . VAL A 1 100 ? 3.492 -0.888 21.734 1 97.38 100 VAL A O 1
ATOM 813 N N . GLY A 1 101 ? 2.057 0.859 21.922 1 97.94 101 GLY A N 1
ATOM 814 C CA . GLY A 1 101 ? 1.489 0.638 20.594 1 97.94 101 GLY A CA 1
ATOM 815 C C . GLY A 1 101 ? 2.494 0.823 19.484 1 97.94 101 GLY A C 1
ATOM 816 O O . GLY A 1 101 ? 2.584 -0.01 18.578 1 97.94 101 GLY A O 1
ATOM 817 N N . ILE A 1 102 ? 3.293 1.866 19.547 1 97.69 102 ILE A N 1
ATOM 818 C CA . ILE A 1 102 ? 4.285 2.156 18.516 1 97.69 102 ILE A CA 1
ATOM 819 C C . ILE A 1 102 ? 5.367 1.078 18.531 1 97.69 102 ILE A C 1
ATOM 821 O O . ILE A 1 102 ? 5.754 0.567 17.469 1 97.69 102 ILE A O 1
ATOM 825 N N . LEU A 1 103 ? 5.82 0.716 19.703 1 97.88 103 LEU A N 1
ATOM 826 C CA . LEU A 1 103 ? 6.82 -0.338 19.797 1 97.88 103 LEU A CA 1
ATOM 827 C C . LEU A 1 103 ? 6.27 -1.664 19.297 1 97.88 103 LEU A C 1
ATOM 829 O O . LEU A 1 103 ? 6.973 -2.414 18.609 1 97.88 103 LEU A O 1
ATOM 833 N N . GLY A 1 104 ? 5.016 -1.949 19.656 1 98.12 104 GLY A N 1
ATOM 834 C CA . GLY A 1 104 ? 4.371 -3.156 19.156 1 98.12 104 GLY A CA 1
ATOM 835 C C . GLY A 1 104 ? 4.312 -3.229 17.641 1 98.12 104 GLY A C 1
ATOM 836 O O . GLY A 1 104 ? 4.641 -4.262 17.047 1 98.12 104 GLY A O 1
ATOM 837 N N . VAL A 1 105 ? 3.916 -2.152 17.094 1 97.94 105 VAL A N 1
ATOM 838 C CA . VAL A 1 105 ? 3.846 -2.1 15.633 1 97.94 105 VAL A CA 1
ATOM 839 C C . VAL A 1 105 ? 5.238 -2.301 15.039 1 97.94 105 VAL A C 1
ATOM 841 O O . VAL A 1 105 ? 5.406 -3.061 14.086 1 97.94 105 VAL A O 1
ATOM 844 N N . LYS A 1 106 ? 6.262 -1.661 15.531 1 98.31 106 LYS A N 1
ATOM 845 C CA . LYS A 1 106 ? 7.625 -1.783 15.023 1 98.31 106 LYS A CA 1
ATOM 846 C C . LYS A 1 106 ? 8.133 -3.217 15.148 1 98.31 106 LYS A C 1
ATOM 848 O O . LYS A 1 106 ? 8.773 -3.738 14.234 1 98.31 106 LYS A O 1
ATOM 853 N N . LEU A 1 107 ? 7.809 -3.871 16.25 1 98.44 107 LEU A N 1
ATOM 854 C CA . LEU A 1 107 ? 8.258 -5.242 16.484 1 98.44 107 LEU A CA 1
ATOM 855 C C . LEU A 1 107 ? 7.539 -6.207 15.547 1 98.44 107 LEU A C 1
ATOM 857 O O . LEU A 1 107 ? 8.172 -7.047 14.898 1 98.44 107 LEU A O 1
ATOM 861 N N . VAL A 1 108 ? 6.195 -6.066 15.492 1 97.94 108 VAL A N 1
ATOM 862 C CA . VAL A 1 108 ? 5.402 -6.984 14.68 1 97.94 108 VAL A CA 1
ATOM 863 C C . VAL A 1 108 ? 5.773 -6.824 13.211 1 97.94 108 VAL A C 1
ATOM 865 O O . VAL A 1 108 ? 6.02 -7.812 12.516 1 97.94 108 VAL A O 1
ATOM 868 N N . VAL A 1 109 ? 5.863 -5.625 12.703 1 98 109 VAL A N 1
ATOM 869 C CA . VAL A 1 109 ? 6.148 -5.395 11.289 1 98 109 VAL A CA 1
ATOM 870 C C . VAL A 1 109 ? 7.582 -5.812 10.977 1 98 109 VAL A C 1
ATOM 872 O O . VAL A 1 109 ? 7.855 -6.363 9.906 1 98 109 VAL A O 1
ATOM 875 N N . SER A 1 110 ? 8.523 -5.562 11.914 1 98.19 110 SER A N 1
ATOM 876 C CA . SER A 1 110 ? 9.891 -6.012 11.703 1 98.19 110 SER A CA 1
ATOM 877 C C . SER A 1 110 ? 9.977 -7.535 11.633 1 98.19 110 SER A C 1
ATOM 879 O O . SER A 1 110 ? 10.695 -8.086 10.797 1 98.19 110 SER A O 1
ATOM 881 N N . PHE A 1 111 ? 9.242 -8.148 12.422 1 98.25 111 PHE A N 1
ATOM 882 C CA . PHE A 1 111 ? 9.219 -9.609 12.414 1 98.25 111 PHE A CA 1
ATOM 883 C C . PHE A 1 111 ? 8.672 -10.133 11.086 1 98.25 111 PHE A C 1
ATOM 885 O O . PHE A 1 111 ? 9.25 -11.039 10.484 1 98.25 111 PHE A O 1
ATOM 892 N N . LEU A 1 112 ? 7.559 -9.586 10.68 1 97.06 112 LEU A N 1
ATOM 893 C CA . LEU A 1 112 ? 6.953 -9.992 9.422 1 97.06 112 LEU A CA 1
ATOM 894 C C 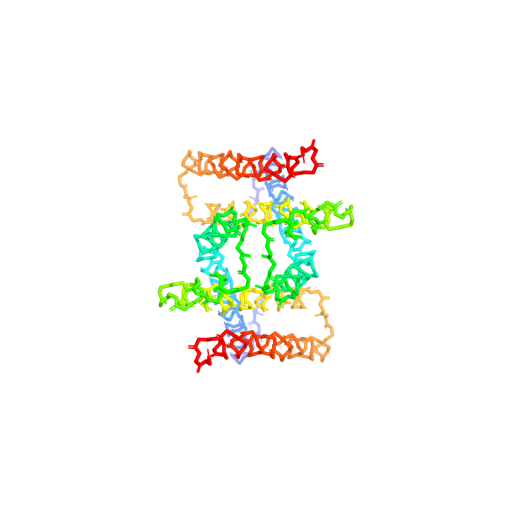. LEU A 1 112 ? 7.891 -9.719 8.25 1 97.06 112 LEU A C 1
ATOM 896 O O . LEU A 1 112 ? 7.969 -10.508 7.309 1 97.06 112 LEU A O 1
ATOM 900 N N . THR A 1 113 ? 8.586 -8.633 8.312 1 97.5 113 THR A N 1
ATOM 901 C CA . THR A 1 113 ? 9.562 -8.297 7.281 1 97.5 113 THR A CA 1
ATOM 902 C C . THR A 1 113 ? 10.672 -9.336 7.227 1 97.5 113 THR A C 1
ATOM 904 O O . THR A 1 113 ? 11 -9.844 6.152 1 97.5 113 THR A O 1
ATOM 907 N N . LEU A 1 114 ? 11.172 -9.695 8.367 1 98 114 LEU A N 1
ATOM 908 C CA . LEU A 1 114 ? 12.25 -10.68 8.438 1 98 114 LEU A CA 1
ATOM 909 C C . LEU A 1 114 ? 11.781 -12.039 7.938 1 98 114 LEU A C 1
ATOM 911 O O . LEU A 1 114 ? 12.508 -12.734 7.227 1 98 114 LEU A O 1
ATOM 915 N N . ALA A 1 115 ? 10.641 -12.406 8.32 1 96 115 ALA A N 1
ATOM 916 C CA . ALA A 1 115 ? 10.078 -13.68 7.875 1 96 115 ALA A CA 1
ATOM 917 C C . ALA A 1 115 ? 9.945 -13.719 6.355 1 96 115 ALA A C 1
ATOM 919 O O . ALA A 1 115 ? 10.266 -14.719 5.719 1 96 115 ALA A O 1
ATOM 920 N N . ALA A 1 116 ? 9.484 -12.633 5.758 1 95.5 116 ALA A N 1
ATOM 921 C CA . ALA A 1 116 ? 9.305 -12.562 4.312 1 95.5 116 ALA A CA 1
ATOM 922 C C . ALA A 1 116 ? 10.641 -12.594 3.584 1 95.5 116 ALA A C 1
ATOM 924 O O . ALA A 1 116 ? 10.789 -13.289 2.576 1 95.5 116 ALA A O 1
ATOM 925 N N . VAL A 1 117 ? 11.586 -11.836 4.098 1 96.44 117 VAL A N 1
ATOM 926 C CA . VAL A 1 117 ? 12.914 -11.812 3.506 1 96.44 117 VAL A CA 1
ATOM 927 C C . VAL A 1 117 ? 13.547 -13.195 3.594 1 96.44 117 VAL A C 1
ATOM 929 O O . VAL A 1 117 ? 14.133 -13.68 2.623 1 96.44 117 VAL A O 1
ATOM 932 N N . TYR A 1 118 ? 13.391 -13.844 4.723 1 96.56 118 TYR A N 1
ATOM 933 C CA . TYR A 1 118 ? 13.914 -15.188 4.898 1 96.56 118 TYR A CA 1
ATOM 934 C C . TYR A 1 118 ? 13.305 -16.156 3.887 1 96.56 118 TYR A C 1
ATOM 936 O O . TYR A 1 118 ? 14.008 -16.953 3.283 1 96.56 118 TYR A O 1
ATOM 944 N N . ALA A 1 119 ? 11.992 -16.078 3.736 1 92.5 119 ALA A N 1
ATOM 945 C CA . ALA A 1 119 ? 11.305 -16.953 2.801 1 92.5 119 ALA A CA 1
ATOM 946 C C . ALA A 1 119 ? 11.859 -16.797 1.387 1 92.5 119 ALA A C 1
ATOM 948 O O . ALA A 1 119 ? 12.094 -17.781 0.687 1 92.5 119 ALA A O 1
ATOM 949 N N . ILE A 1 120 ? 12.102 -15.586 0.938 1 93.56 120 ILE A N 1
ATOM 950 C CA . ILE A 1 120 ? 12.602 -15.32 -0.405 1 93.56 120 ILE A CA 1
ATOM 951 C C . ILE A 1 120 ? 14.039 -15.828 -0.531 1 93.56 120 ILE A C 1
ATOM 953 O O . ILE A 1 120 ? 14.391 -16.469 -1.521 1 93.56 120 ILE A O 1
ATOM 957 N N . LEU A 1 121 ? 14.797 -15.594 0.497 1 95 121 LEU A N 1
ATOM 958 C CA . LEU A 1 121 ? 16.203 -15.992 0.437 1 95 121 LEU A CA 1
ATOM 959 C C . LEU A 1 121 ? 16.344 -17.516 0.477 1 95 121 LEU A C 1
ATOM 961 O O . LEU A 1 121 ? 17.25 -18.078 -0.134 1 95 121 LEU A O 1
ATOM 965 N N . ARG A 1 122 ? 15.43 -18.141 1.154 1 93.94 122 ARG A N 1
ATOM 966 C CA . ARG A 1 122 ? 15.43 -19.609 1.152 1 93.94 122 ARG A CA 1
ATOM 967 C C . ARG A 1 122 ? 15.18 -20.156 -0.25 1 93.94 122 ARG A C 1
ATOM 969 O O . ARG A 1 122 ? 15.789 -21.141 -0.653 1 93.94 122 ARG A O 1
ATOM 976 N N . ILE A 1 123 ? 14.383 -19.484 -1.011 1 88.88 123 ILE A N 1
ATOM 977 C CA . ILE A 1 123 ? 14.07 -19.891 -2.375 1 88.88 123 ILE A CA 1
ATOM 978 C C . ILE A 1 123 ? 15.273 -19.656 -3.275 1 88.88 123 ILE A C 1
ATOM 980 O O . ILE A 1 123 ? 15.633 -20.516 -4.086 1 88.88 123 ILE A O 1
ATOM 984 N N . VAL A 1 124 ? 15.914 -18.562 -3.104 1 93.31 124 VAL A N 1
ATOM 985 C CA . VAL A 1 124 ? 16.984 -18.141 -3.988 1 93.31 124 VAL A CA 1
ATOM 986 C C . VAL A 1 124 ? 18.234 -18.984 -3.732 1 93.31 124 VAL A C 1
ATOM 988 O O . VAL A 1 124 ? 18.984 -19.297 -4.664 1 93.31 124 VAL A O 1
ATOM 991 N N . PHE A 1 125 ? 18.359 -19.391 -2.555 1 93.5 125 PHE A N 1
ATOM 992 C CA . PHE A 1 125 ? 19.641 -20.016 -2.217 1 93.5 125 PHE A CA 1
ATOM 993 C C . PHE A 1 125 ? 19.484 -21.516 -2.012 1 93.5 125 PHE A C 1
ATOM 995 O O . PHE A 1 125 ? 20.438 -22.203 -1.646 1 93.5 125 PHE A O 1
ATOM 1002 N N . THR A 1 126 ? 18.281 -22.109 -2.174 1 85.44 126 THR A N 1
ATOM 1003 C CA . THR A 1 126 ? 18.094 -23.547 -2.105 1 85.44 126 THR A CA 1
ATOM 1004 C C . THR A 1 126 ? 17.531 -24.078 -3.42 1 85.44 126 THR A C 1
ATOM 1006 O O . THR A 1 126 ? 16.906 -23.344 -4.184 1 85.44 126 THR A O 1
ATOM 1009 N N . MET B 1 1 ? -5.715 42.125 13.852 1 46.81 1 MET B N 1
ATOM 1010 C CA . MET B 1 1 ? -5.957 42.375 12.43 1 46.81 1 MET B CA 1
ATOM 1011 C C . MET B 1 1 ? -7.34 41.875 12.016 1 46.81 1 MET B C 1
ATOM 1013 O O . MET B 1 1 ? -7.695 40.719 12.297 1 46.81 1 MET B O 1
ATOM 1017 N N . LYS B 1 2 ? -8.258 42.688 11.844 1 50.78 2 LYS B N 1
ATOM 1018 C CA . LYS B 1 2 ? -9.641 42.344 11.492 1 50.78 2 LYS B CA 1
ATOM 1019 C C . LYS B 1 2 ? -9.703 41.5 10.227 1 50.78 2 LYS B C 1
ATOM 1021 O O . LYS B 1 2 ? -9.117 41.875 9.203 1 50.78 2 LYS B O 1
ATOM 1026 N N . ASN B 1 3 ? -9.812 40.188 10.398 1 59.31 3 ASN B N 1
ATOM 1027 C CA . ASN B 1 3 ? -9.969 39.281 9.281 1 59.31 3 ASN B CA 1
ATOM 1028 C C . ASN B 1 3 ? -11.086 39.719 8.344 1 59.31 3 ASN B C 1
ATOM 1030 O O . ASN B 1 3 ? -12.266 39.562 8.656 1 59.31 3 ASN B O 1
ATOM 1034 N N . TYR B 1 4 ? -10.891 40.719 7.59 1 68.44 4 TYR B N 1
ATOM 1035 C CA . TYR B 1 4 ? -11.781 41.312 6.602 1 68.44 4 TYR B CA 1
ATOM 1036 C C . TYR B 1 4 ? -12.125 40.344 5.496 1 68.44 4 TYR B C 1
ATOM 1038 O O . TYR B 1 4 ? -12.438 40.75 4.371 1 68.44 4 TYR B O 1
ATOM 1046 N N . ARG B 1 5 ? -11.906 39.094 5.715 1 70.88 5 ARG B N 1
ATOM 1047 C CA . ARG B 1 5 ? -12.312 38.188 4.641 1 70.88 5 ARG B CA 1
ATOM 1048 C C . ARG B 1 5 ? -13.828 38.188 4.469 1 70.88 5 ARG B C 1
ATOM 1050 O O . ARG B 1 5 ? -14.57 38.219 5.453 1 70.88 5 ARG B O 1
ATOM 1057 N N . THR B 1 6 ? -14.375 38.406 3.32 1 77.25 6 THR B N 1
ATOM 1058 C CA . THR B 1 6 ? -15.789 38.375 2.977 1 77.25 6 THR B CA 1
ATOM 1059 C C . THR B 1 6 ? -16.406 37.031 3.379 1 77.25 6 THR B C 1
ATOM 1061 O O . THR B 1 6 ? -15.695 36.031 3.564 1 77.25 6 THR B O 1
ATOM 1064 N N . PRO B 1 7 ? -17.688 37.062 3.691 1 82.38 7 PRO B N 1
ATOM 1065 C CA . PRO B 1 7 ? -18.391 35.844 4.047 1 82.38 7 PRO B CA 1
ATOM 1066 C C . PRO B 1 7 ? -18.141 34.719 3.045 1 82.38 7 PRO B C 1
ATOM 1068 O O . PRO B 1 7 ? -18.031 33.531 3.434 1 82.38 7 PRO B O 1
ATOM 1071 N N . LEU B 1 8 ? -18.078 34.969 1.739 1 76.06 8 LEU B N 1
ATOM 1072 C CA . LEU B 1 8 ? -17.844 33.969 0.714 1 76.06 8 LEU B CA 1
ATOM 1073 C C . LEU B 1 8 ? -16.438 33.375 0.838 1 76.06 8 LEU B C 1
ATOM 1075 O O . LEU B 1 8 ? -16.25 32.156 0.674 1 76.06 8 LEU B O 1
ATOM 1079 N N . ALA B 1 9 ? -15.469 34.156 1.027 1 76.12 9 ALA B N 1
ATOM 1080 C CA . ALA B 1 9 ? -14.094 33.688 1.215 1 76.12 9 ALA B CA 1
ATOM 1081 C C . ALA B 1 9 ? -13.977 32.781 2.432 1 76.12 9 ALA B C 1
ATOM 1083 O O . ALA B 1 9 ? -13.281 31.766 2.391 1 76.12 9 ALA B O 1
ATOM 1084 N N . ARG B 1 10 ? -14.766 33.094 3.455 1 81.25 10 ARG B N 1
ATOM 1085 C CA . ARG B 1 10 ? -14.781 32.25 4.652 1 81.25 10 ARG B CA 1
ATOM 1086 C C . ARG B 1 10 ? -15.43 30.906 4.367 1 81.25 10 ARG B C 1
ATOM 1088 O O . ARG B 1 10 ? -14.938 29.875 4.824 1 81.25 10 ARG B O 1
ATOM 1095 N N . ALA B 1 11 ? -16.531 30.922 3.615 1 78.38 11 ALA B N 1
ATOM 1096 C CA . ALA B 1 11 ? -17.234 29.688 3.26 1 78.38 11 ALA B CA 1
ATOM 1097 C C . ALA B 1 11 ? -16.344 28.797 2.408 1 78.38 11 ALA B C 1
ATOM 1099 O O . ALA B 1 11 ? -16.297 27.578 2.623 1 78.38 11 ALA B O 1
ATOM 1100 N N . ARG B 1 12 ? -15.602 29.312 1.41 1 72.44 12 ARG B N 1
ATOM 1101 C CA . ARG B 1 12 ? -14.68 28.562 0.556 1 72.44 12 ARG B CA 1
ATOM 1102 C C . ARG B 1 12 ? -13.539 27.969 1.368 1 72.44 12 ARG B C 1
ATOM 1104 O O . ARG B 1 12 ? -13.133 26.828 1.146 1 72.44 12 ARG B O 1
ATOM 1111 N N . GLY B 1 13 ? -13.023 28.703 2.258 1 76.31 13 GLY B N 1
ATOM 1112 C CA . GLY B 1 13 ? -11.977 28.219 3.15 1 76.31 13 GLY B CA 1
ATOM 1113 C C . GLY B 1 13 ? -12.422 27.047 3.992 1 76.31 13 GLY B C 1
ATOM 1114 O O . GLY B 1 13 ? -11.68 26.062 4.145 1 76.31 13 GLY B O 1
ATOM 1115 N N . LEU B 1 14 ? -13.625 27.062 4.469 1 78.69 14 LEU B N 1
ATOM 1116 C CA . LEU B 1 14 ? -14.188 25.984 5.273 1 78.69 14 LEU B CA 1
ATOM 1117 C C . LEU B 1 14 ? -14.406 24.734 4.426 1 78.69 14 LEU B C 1
ATOM 1119 O O . LEU B 1 14 ? -14.156 23.625 4.883 1 78.69 14 LEU B O 1
ATOM 1123 N N . GLY B 1 15 ? -14.867 24.969 3.221 1 74.5 15 GLY B N 1
ATOM 1124 C CA . GLY B 1 15 ? -15.055 23.859 2.299 1 74.5 15 GLY B CA 1
ATOM 1125 C C . GLY B 1 15 ? -13.773 23.109 1.994 1 74.5 15 GLY B C 1
ATOM 1126 O O . GLY B 1 15 ? -13.75 21.875 1.986 1 74.5 15 GLY B O 1
ATOM 1127 N N . SER B 1 16 ? -12.773 23.828 1.778 1 80.06 16 SER B N 1
ATOM 1128 C CA . SER B 1 16 ? -11.461 23.25 1.501 1 80.06 16 SER B CA 1
ATOM 1129 C C . SER B 1 16 ? -10.93 22.484 2.709 1 80.06 16 SER B C 1
ATOM 1131 O O . SER B 1 16 ? -10.367 21.406 2.564 1 80.06 16 SER B O 1
ATOM 1133 N N . ALA B 1 17 ? -11.117 23.094 3.838 1 80.62 17 ALA B N 1
ATOM 1134 C CA . ALA B 1 17 ? -10.672 22.438 5.066 1 80.62 17 ALA B CA 1
ATOM 1135 C C . ALA B 1 17 ? -11.438 21.141 5.305 1 80.62 17 ALA B C 1
ATOM 1137 O O . ALA B 1 17 ? -10.844 20.125 5.699 1 80.62 17 ALA B O 1
ATOM 1138 N N . ARG B 1 18 ? -12.688 21.156 5.059 1 83.31 18 ARG B N 1
ATOM 1139 C CA . ARG B 1 18 ? -13.516 19.969 5.234 1 83.31 18 ARG B CA 1
ATOM 1140 C C . ARG B 1 18 ? -13.133 18.875 4.234 1 83.31 18 ARG B C 1
ATOM 1142 O O . ARG B 1 18 ? -13.07 17.703 4.59 1 83.31 18 ARG B O 1
ATOM 1149 N N . GLU B 1 19 ? -12.875 19.25 3.035 1 80.94 19 GLU B N 1
ATOM 1150 C CA . GLU B 1 19 ? -12.461 18.297 2.016 1 80.94 19 GLU B CA 1
ATOM 1151 C C . GLU B 1 19 ? -11.117 17.656 2.367 1 80.94 19 GLU B C 1
ATOM 1153 O O . GLU B 1 19 ? -10.93 16.453 2.182 1 80.94 19 GLU B O 1
ATOM 1158 N N . GLY B 1 20 ? -10.289 18.422 2.836 1 82.56 20 GLY B N 1
ATOM 1159 C CA . GLY B 1 20 ? -9 17.906 3.275 1 82.56 20 GLY B CA 1
ATOM 1160 C C . GLY B 1 20 ? -9.117 16.906 4.406 1 82.56 20 GLY B C 1
ATOM 1161 O O . GLY B 1 20 ? -8.445 15.875 4.395 1 82.56 20 GLY B O 1
ATOM 1162 N N . LEU B 1 21 ? -10.023 17.203 5.312 1 81.81 21 LEU B N 1
ATOM 1163 C CA . LEU B 1 21 ? -10.258 16.297 6.434 1 81.81 21 LEU B CA 1
ATOM 1164 C C . LEU B 1 21 ? -10.836 14.977 5.949 1 81.81 21 LEU B C 1
ATOM 1166 O O . LEU B 1 21 ? -10.445 13.906 6.434 1 81.81 21 LEU B O 1
ATOM 1170 N N . HIS B 1 22 ? -11.664 15.102 5.07 1 85.88 22 HIS B N 1
ATOM 1171 C CA . HIS B 1 22 ? -12.266 13.891 4.531 1 85.88 22 HIS B CA 1
ATOM 1172 C C . HIS B 1 22 ? -11.227 13.039 3.801 1 85.88 22 HIS B C 1
ATOM 1174 O O . HIS B 1 22 ? -11.211 11.812 3.939 1 85.88 22 HIS B O 1
ATOM 1180 N N . ASP B 1 23 ? -10.352 13.672 3.082 1 88.38 23 ASP B N 1
ATOM 1181 C CA . ASP B 1 23 ? -9.297 12.945 2.375 1 88.38 23 ASP B CA 1
ATOM 1182 C C . ASP B 1 23 ? -8.344 12.266 3.354 1 88.38 23 ASP B C 1
ATOM 1184 O O . ASP B 1 23 ? -7.914 11.133 3.127 1 88.38 23 ASP B O 1
ATOM 1188 N N . TRP B 1 24 ? -8.047 12.977 4.348 1 89.25 24 TRP B N 1
ATOM 1189 C CA . TRP B 1 24 ? -7.18 12.438 5.395 1 89.25 24 TRP B CA 1
ATOM 1190 C C . TRP B 1 24 ? -7.793 11.188 6.016 1 89.25 24 TRP B C 1
ATOM 1192 O O . TRP B 1 24 ? -7.129 10.156 6.133 1 89.25 24 TRP B O 1
ATOM 1202 N N . TRP B 1 25 ? -9.07 11.305 6.32 1 91.06 25 TRP B N 1
ATOM 1203 C CA . TRP B 1 25 ? -9.773 10.18 6.941 1 91.06 25 TRP B CA 1
ATOM 1204 C C . TRP B 1 25 ? -9.867 9 5.98 1 91.06 25 TRP B C 1
ATOM 1206 O O . TRP B 1 25 ? -9.633 7.855 6.371 1 91.06 25 TRP B O 1
ATOM 1216 N N . ARG B 1 26 ? -10.172 9.219 4.797 1 93.5 26 ARG B N 1
ATOM 1217 C CA . ARG B 1 26 ? -10.289 8.156 3.809 1 93.5 26 ARG B CA 1
ATOM 1218 C C . ARG B 1 26 ? -8.953 7.438 3.609 1 93.5 26 ARG B C 1
ATOM 1220 O O . ARG B 1 26 ? -8.922 6.215 3.465 1 93.5 26 ARG B O 1
ATOM 1227 N N . GLN B 1 27 ? -7.945 8.164 3.572 1 93.56 27 GLN B N 1
ATOM 1228 C CA . GLN B 1 27 ? -6.621 7.57 3.428 1 93.56 27 GLN B CA 1
ATOM 1229 C C . GLN B 1 27 ? -6.301 6.648 4.602 1 93.56 27 GLN B C 1
ATOM 1231 O O . GLN B 1 27 ? -5.781 5.547 4.406 1 93.56 27 GLN B O 1
ATOM 1236 N N . ARG B 1 28 ? -6.668 7.004 5.77 1 92.5 28 ARG B N 1
ATOM 1237 C CA . ARG B 1 28 ? -6.402 6.188 6.949 1 92.5 28 ARG B CA 1
ATOM 1238 C C . ARG B 1 28 ? -7.293 4.953 6.977 1 92.5 28 ARG B C 1
ATOM 1240 O O . ARG B 1 28 ? -6.832 3.854 7.289 1 92.5 28 ARG B O 1
ATOM 1247 N N . VAL B 1 29 ? -8.555 5.137 6.629 1 94.5 29 VAL B N 1
ATOM 1248 C CA . VAL B 1 29 ? -9.5 4.023 6.621 1 94.5 29 VAL B CA 1
ATOM 1249 C C . VAL B 1 29 ? -9.055 2.977 5.602 1 94.5 29 VAL B C 1
ATOM 1251 O O . VAL B 1 29 ? -9.023 1.781 5.898 1 94.5 29 VAL B O 1
ATOM 1254 N N . THR B 1 30 ? -8.625 3.4 4.457 1 95.81 30 THR B N 1
ATOM 1255 C CA . THR B 1 30 ? -8.188 2.457 3.438 1 95.81 30 THR B CA 1
ATOM 1256 C C . THR B 1 30 ? -6.875 1.792 3.85 1 95.81 30 THR B C 1
ATOM 1258 O O . THR B 1 30 ? -6.668 0.604 3.598 1 95.81 30 THR B O 1
ATOM 1261 N N . ALA B 1 31 ? -6.066 2.574 4.484 1 94.88 31 ALA B N 1
ATOM 1262 C CA . ALA B 1 31 ? -4.812 2.002 4.969 1 94.88 31 ALA B CA 1
ATOM 1263 C C . ALA B 1 31 ? -5.07 0.876 5.965 1 94.88 31 ALA B C 1
ATOM 1265 O O . ALA B 1 31 ? -4.465 -0.193 5.875 1 94.88 31 ALA B O 1
ATOM 1266 N N . VAL B 1 32 ? -5.961 1.077 6.875 1 93.31 32 VAL B N 1
ATOM 1267 C CA . VAL B 1 32 ? -6.281 0.087 7.898 1 93.31 32 VAL B CA 1
ATOM 1268 C C . VAL B 1 32 ? -6.93 -1.134 7.25 1 93.31 32 VAL B C 1
ATOM 1270 O O . VAL B 1 32 ? -6.625 -2.273 7.613 1 93.31 32 VAL B O 1
ATOM 1273 N N . ALA B 1 33 ? -7.781 -0.915 6.332 1 96.25 33 ALA B N 1
ATOM 1274 C CA . ALA B 1 33 ? -8.43 -2.02 5.629 1 96.25 33 ALA B CA 1
ATOM 1275 C C . ALA B 1 33 ? -7.41 -2.83 4.828 1 96.25 33 ALA B C 1
ATOM 1277 O O . ALA B 1 33 ? -7.539 -4.051 4.707 1 96.25 33 ALA B O 1
ATOM 1278 N N . LEU B 1 34 ? -6.391 -2.209 4.367 1 97.56 34 LEU B N 1
ATOM 1279 C CA . LEU B 1 34 ? -5.43 -2.852 3.477 1 97.56 34 LEU B CA 1
ATOM 1280 C C . LEU B 1 34 ? -4.457 -3.723 4.262 1 97.56 34 LEU B C 1
ATOM 1282 O O . LEU B 1 34 ? -3.824 -4.617 3.699 1 97.56 34 LEU B O 1
ATOM 1286 N N . VAL B 1 35 ? -4.371 -3.551 5.523 1 94.69 35 VAL B N 1
ATOM 1287 C CA . VAL B 1 35 ? -3.443 -4.352 6.316 1 94.69 35 VAL B CA 1
ATOM 1288 C C . VAL B 1 35 ? -3.908 -5.805 6.34 1 94.69 35 VAL B C 1
ATOM 1290 O O . VAL B 1 35 ? -3.195 -6.699 5.875 1 94.69 35 VAL B O 1
ATOM 1293 N N . PRO B 1 36 ? -5.156 -6.09 6.816 1 95.69 36 PRO B N 1
ATOM 1294 C CA . PRO B 1 36 ? -5.59 -7.488 6.805 1 95.69 36 PRO B CA 1
ATOM 1295 C C . PRO B 1 36 ? -5.738 -8.047 5.391 1 95.69 36 PRO B C 1
ATOM 1297 O O . PRO B 1 36 ? -5.445 -9.227 5.152 1 95.69 36 PRO B O 1
ATOM 1300 N N . LEU B 1 37 ? -6.121 -7.27 4.445 1 97.19 37 LEU B N 1
ATOM 1301 C CA . LEU B 1 37 ? -6.27 -7.723 3.068 1 97.19 37 LEU B CA 1
ATOM 1302 C C . LEU B 1 37 ? -4.91 -8.031 2.453 1 97.19 37 LEU B C 1
ATOM 1304 O O . LEU B 1 37 ? -4.762 -9.023 1.726 1 97.19 37 LEU B O 1
ATOM 1308 N N . GLY B 1 38 ? -3.943 -7.148 2.691 1 95.06 38 GLY B N 1
ATOM 1309 C CA .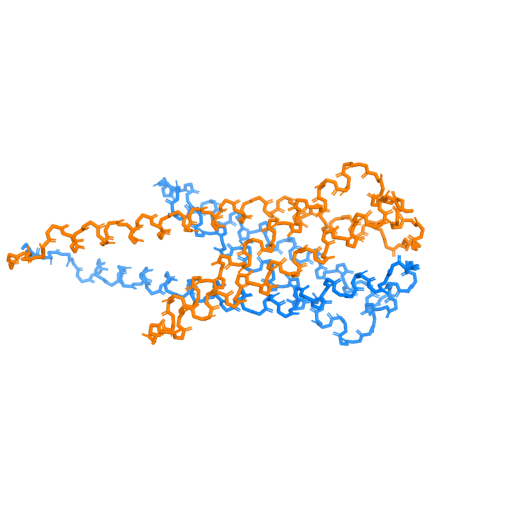 GLY B 1 38 ? -2.594 -7.371 2.197 1 95.06 38 GLY B CA 1
ATOM 1310 C C . GLY B 1 38 ? -1.942 -8.609 2.781 1 95.06 38 GLY B C 1
ATOM 1311 O O . GLY B 1 38 ? -1.301 -9.375 2.061 1 95.06 38 GLY B O 1
ATOM 1312 N N . LEU B 1 39 ? -2.111 -8.828 4.043 1 93.94 39 LEU B N 1
ATOM 1313 C CA . LEU B 1 39 ? -1.579 -10.023 4.688 1 93.94 39 LEU B CA 1
ATOM 1314 C C . LEU B 1 39 ? -2.238 -11.281 4.133 1 93.94 39 LEU B C 1
ATOM 1316 O O . LEU B 1 39 ? -1.562 -12.281 3.867 1 93.94 39 LEU B O 1
ATOM 1320 N N . TRP B 1 40 ? -3.537 -11.195 3.99 1 95.31 40 TRP B N 1
ATOM 1321 C CA . TRP B 1 40 ? -4.25 -12.312 3.377 1 95.31 40 TRP B CA 1
ATOM 1322 C C . TRP B 1 40 ? -3.688 -12.625 1.994 1 95.31 40 TRP B C 1
ATOM 1324 O O . TRP B 1 40 ? -3.424 -13.781 1.671 1 95.31 40 TRP B O 1
ATOM 1334 N N . PHE B 1 41 ? -3.504 -11.594 1.202 1 92.44 41 PHE B N 1
ATOM 1335 C CA . PHE B 1 41 ? -3.012 -11.773 -0.158 1 92.44 41 PHE B CA 1
ATOM 1336 C C . PHE B 1 41 ? -1.601 -12.344 -0.152 1 92.44 41 PHE B C 1
ATOM 1338 O O . PHE B 1 41 ? -1.3 -13.273 -0.903 1 92.44 41 PHE B O 1
ATOM 1345 N N . ALA B 1 42 ? -0.77 -11.836 0.719 1 86.62 42 ALA B N 1
ATOM 1346 C CA . ALA B 1 42 ? 0.604 -12.32 0.818 1 86.62 42 ALA B CA 1
ATOM 1347 C C . ALA B 1 42 ? 0.641 -13.789 1.232 1 86.62 42 ALA B C 1
ATOM 1349 O O . ALA B 1 42 ? 1.392 -14.578 0.662 1 86.62 42 ALA B O 1
ATOM 1350 N N . PHE B 1 43 ? -0.173 -14.141 2.18 1 87.44 43 PHE B N 1
ATOM 1351 C CA . PHE B 1 43 ? -0.241 -15.523 2.637 1 87.44 43 PHE B CA 1
ATOM 1352 C C . PHE B 1 43 ? -0.791 -16.438 1.542 1 87.44 43 PHE B C 1
ATOM 1354 O O . PHE B 1 43 ? -0.306 -17.547 1.353 1 87.44 43 PHE B O 1
ATOM 1361 N N . SER B 1 44 ? -1.746 -15.961 0.816 1 85.56 44 SER B N 1
ATOM 1362 C CA . SER B 1 44 ? -2.334 -16.734 -0.276 1 85.56 44 SER B CA 1
ATOM 1363 C C . SER B 1 44 ? -1.309 -17.016 -1.368 1 85.56 44 SER B C 1
ATOM 1365 O O . SER B 1 44 ? -1.23 -18.141 -1.879 1 85.56 44 SER B O 1
ATOM 1367 N N . VAL B 1 45 ? -0.528 -16.031 -1.665 1 79.25 45 VAL B N 1
ATOM 1368 C CA . VAL B 1 45 ? 0.485 -16.188 -2.705 1 79.25 45 VAL B CA 1
ATOM 1369 C C . VAL B 1 45 ? 1.581 -17.141 -2.223 1 79.25 45 VAL B C 1
ATOM 1371 O O . VAL B 1 45 ? 2.078 -17.969 -2.992 1 79.25 45 VAL B O 1
ATOM 1374 N N . ALA B 1 46 ? 1.861 -17.094 -0.954 1 76.12 46 ALA B N 1
ATOM 1375 C CA . ALA B 1 46 ? 2.908 -17.938 -0.378 1 76.12 46 ALA B CA 1
ATOM 1376 C C . ALA B 1 46 ? 2.477 -19.391 -0.341 1 76.12 46 ALA B C 1
ATOM 1378 O O . ALA B 1 46 ? 3.314 -20.297 -0.412 1 76.12 46 ALA B O 1
ATOM 1379 N N . LEU B 1 47 ? 1.225 -19.578 -0.237 1 75.94 47 LEU B N 1
ATOM 1380 C CA . LEU B 1 47 ? 0.719 -20.938 -0.093 1 75.94 47 LEU B CA 1
ATOM 1381 C C . LEU B 1 47 ? 0.397 -21.547 -1.454 1 75.94 47 LEU B C 1
ATOM 1383 O O . LEU B 1 47 ? 0.071 -22.719 -1.549 1 75.94 47 LEU B O 1
ATOM 1387 N N . LEU B 1 48 ? 0.42 -20.703 -2.389 1 65.19 48 LEU B N 1
ATOM 1388 C CA . LEU B 1 48 ? 0.163 -21.234 -3.725 1 65.19 48 LEU B CA 1
ATOM 1389 C C . LEU B 1 48 ? 1.466 -21.422 -4.496 1 65.19 48 LEU B C 1
ATOM 1391 O O . LEU B 1 48 ? 1.572 -21 -5.652 1 65.19 48 LEU B O 1
ATOM 1395 N N . PRO B 1 49 ? 2.549 -21.891 -3.924 1 55 49 PRO B N 1
ATOM 1396 C CA . PRO B 1 49 ? 3.857 -21.891 -4.582 1 55 49 PRO B CA 1
ATOM 1397 C C . PRO B 1 49 ? 3.824 -22.578 -5.949 1 55 49 PRO B C 1
ATOM 1399 O O . PRO B 1 49 ? 4.484 -22.125 -6.887 1 55 49 PRO B O 1
ATOM 1402 N N . SER B 1 50 ? 3.156 -23.734 -5.965 1 60.44 50 SER B N 1
ATOM 1403 C CA . SER B 1 50 ? 3.24 -24.531 -7.18 1 60.44 50 SER B CA 1
ATOM 1404 C C . SER B 1 50 ? 1.91 -24.562 -7.926 1 60.44 50 SER B C 1
ATOM 1406 O O . SER B 1 50 ? 1.633 -25.484 -8.688 1 60.44 50 SER B O 1
ATOM 1408 N N . ALA B 1 51 ? 1.403 -23.453 -7.848 1 61.34 51 ALA B N 1
ATOM 1409 C CA . ALA B 1 51 ? 0.056 -23.578 -8.398 1 61.34 51 ALA B CA 1
ATOM 1410 C C . ALA B 1 51 ? 0.071 -23.422 -9.922 1 61.34 51 ALA B C 1
ATOM 1412 O O . ALA B 1 51 ? 0.767 -22.562 -10.461 1 61.34 51 ALA B O 1
ATOM 1413 N N . SER B 1 52 ? -0.365 -24.391 -10.594 1 70.94 52 SER B N 1
ATOM 1414 C CA . SER B 1 52 ? -0.658 -24.297 -12.023 1 70.94 52 SER B CA 1
ATOM 1415 C C . SER B 1 52 ? -1.656 -23.172 -12.312 1 70.94 52 SER B C 1
ATOM 1417 O O . SER B 1 52 ? -2.26 -22.625 -11.391 1 70.94 52 SER B O 1
ATOM 1419 N N . HIS B 1 53 ? -1.651 -22.719 -13.523 1 75 53 HIS B N 1
ATOM 1420 C CA . HIS B 1 53 ? -2.66 -21.766 -13.953 1 75 53 HIS B CA 1
ATOM 1421 C C . HIS B 1 53 ? -4.062 -22.219 -13.562 1 75 53 HIS B C 1
ATOM 1423 O O . HIS B 1 53 ? -4.859 -21.422 -13.062 1 75 53 HIS B O 1
ATOM 1429 N N . ALA B 1 54 ? -4.258 -23.469 -13.781 1 79.31 54 ALA B N 1
ATOM 1430 C CA . ALA B 1 54 ? -5.566 -24.031 -13.445 1 79.31 54 ALA B CA 1
ATOM 1431 C C . ALA B 1 54 ? -5.855 -23.891 -11.953 1 79.31 54 ALA B C 1
ATOM 1433 O O . ALA B 1 54 ? -6.98 -23.578 -11.562 1 79.31 54 ALA B O 1
ATOM 1434 N N . GLU B 1 55 ? -4.863 -24.031 -11.172 1 81.19 55 GLU B N 1
ATOM 1435 C CA . GLU B 1 55 ? -5.039 -23.938 -9.727 1 81.19 55 GLU B CA 1
ATOM 1436 C C . GLU B 1 55 ? -5.297 -22.5 -9.297 1 81.19 55 GLU B C 1
ATOM 1438 O O . GLU B 1 55 ? -6.078 -22.25 -8.375 1 81.19 55 GLU B O 1
ATOM 1443 N N . LEU B 1 56 ? -4.637 -21.625 -9.984 1 80.44 56 LEU B N 1
A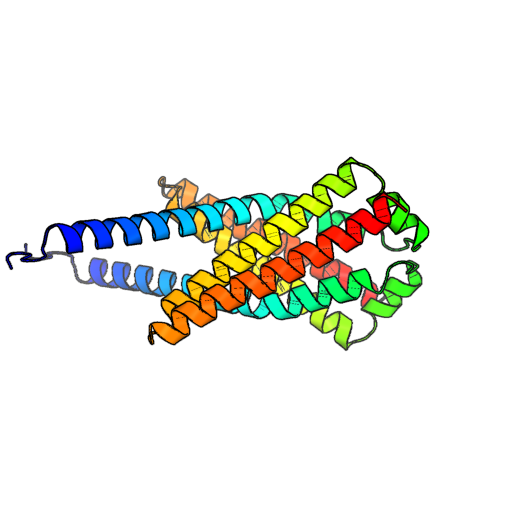TOM 1444 C CA . LEU B 1 56 ? -4.863 -20.219 -9.703 1 80.44 56 LEU B CA 1
ATOM 1445 C C . LEU B 1 56 ? -6.285 -19.797 -10.078 1 80.44 56 LEU B C 1
ATOM 1447 O O . LEU B 1 56 ? -6.953 -19.094 -9.32 1 80.44 56 LEU B O 1
ATOM 1451 N N . VAL B 1 57 ? -6.66 -20.234 -11.227 1 84.19 57 VAL B N 1
ATOM 1452 C CA . VAL B 1 57 ? -8.008 -19.922 -11.688 1 84.19 57 VAL B CA 1
ATOM 1453 C C . VAL B 1 57 ? -9.031 -20.531 -10.727 1 84.19 57 VAL B C 1
ATOM 1455 O O . VAL B 1 57 ? -10.023 -19.891 -10.367 1 84.19 57 VAL B O 1
ATOM 1458 N N . ALA B 1 58 ? -8.758 -21.703 -10.305 1 87.75 58 ALA B N 1
ATOM 1459 C CA . ALA B 1 58 ? -9.648 -22.375 -9.359 1 87.75 58 ALA B CA 1
ATOM 1460 C C . ALA B 1 58 ? -9.695 -21.609 -8.039 1 87.75 58 ALA B C 1
ATOM 1462 O O . ALA B 1 58 ? -10.766 -21.484 -7.422 1 87.75 58 ALA B O 1
ATOM 1463 N N . TRP B 1 59 ? -8.523 -21.156 -7.664 1 88.62 59 TRP B N 1
ATOM 1464 C CA . TRP B 1 59 ? -8.438 -20.391 -6.426 1 88.62 59 TRP B CA 1
ATOM 1465 C C . TRP B 1 59 ? -9.25 -19.109 -6.523 1 88.62 59 TRP B C 1
ATOM 1467 O O . TRP B 1 59 ? -9.992 -18.75 -5.602 1 88.62 59 TRP B O 1
ATOM 1477 N N . ILE B 1 60 ? -9.188 -18.438 -7.652 1 90.19 60 ILE B N 1
ATOM 1478 C CA . ILE B 1 60 ? -9.891 -17.172 -7.875 1 90.19 60 ILE B CA 1
ATOM 1479 C C . ILE B 1 60 ? -11.391 -17.438 -7.949 1 90.19 60 ILE B C 1
ATOM 1481 O O . ILE B 1 60 ? -12.195 -16.594 -7.52 1 90.19 60 ILE B O 1
ATOM 1485 N N . ASN B 1 61 ? -11.734 -18.594 -8.359 1 93.25 61 ASN B N 1
ATOM 1486 C CA . ASN B 1 61 ? -13.148 -18.922 -8.562 1 93.25 61 ASN B CA 1
ATOM 1487 C C . ASN B 1 61 ? -13.836 -19.266 -7.242 1 93.25 61 ASN B C 1
ATOM 1489 O O . ASN B 1 61 ? -15.055 -19.422 -7.195 1 93.25 61 ASN B O 1
ATOM 1493 N N . VAL B 1 62 ? -13.07 -19.422 -6.227 1 94.31 62 VAL B N 1
ATOM 1494 C CA . VAL B 1 62 ? -13.695 -19.531 -4.91 1 94.31 62 VAL B CA 1
ATOM 1495 C C . VAL B 1 62 ? -14.312 -18.188 -4.523 1 94.31 62 VAL B C 1
ATOM 1497 O O . VAL B 1 62 ? -13.625 -17.172 -4.496 1 94.31 62 VAL B O 1
ATOM 1500 N N . PRO B 1 63 ? -15.602 -18.078 -4.27 1 96.62 63 PRO B N 1
ATOM 1501 C CA . PRO B 1 63 ? -16.312 -16.812 -4.098 1 96.62 63 PRO B CA 1
ATOM 1502 C C . PRO B 1 63 ? -15.656 -15.914 -3.045 1 96.62 63 PRO B C 1
ATOM 1504 O O . PRO B 1 63 ? -15.562 -14.703 -3.234 1 96.62 63 PRO B O 1
ATOM 1507 N N . TRP B 1 64 ? -15.242 -16.469 -1.954 1 97 64 TRP B N 1
ATOM 1508 C CA . TRP B 1 64 ? -14.609 -15.672 -0.918 1 97 64 TRP B CA 1
ATOM 1509 C C . TRP B 1 64 ? -13.289 -15.078 -1.42 1 97 64 TRP B C 1
ATOM 1511 O O . TRP B 1 64 ? -12.945 -13.945 -1.082 1 97 64 TRP B O 1
ATOM 1521 N N . ASN B 1 65 ? -12.523 -15.836 -2.174 1 95.69 65 ASN B N 1
ATOM 1522 C CA . ASN B 1 65 ? -11.273 -15.328 -2.727 1 95.69 65 ASN B CA 1
ATOM 1523 C C . ASN B 1 65 ? -11.523 -14.211 -3.74 1 95.69 65 ASN B C 1
ATOM 1525 O O . ASN B 1 65 ? -10.789 -13.219 -3.771 1 95.69 65 ASN B O 1
ATOM 1529 N N . THR B 1 66 ? -12.555 -14.383 -4.551 1 96.44 66 THR B N 1
ATOM 1530 C CA . THR B 1 66 ? -12.906 -13.359 -5.523 1 96.44 66 THR B CA 1
ATOM 1531 C C . THR B 1 66 ? -13.266 -12.047 -4.82 1 96.44 66 THR B C 1
ATOM 1533 O O . THR B 1 66 ? -12.766 -10.984 -5.188 1 96.44 66 THR B O 1
ATOM 1536 N N . LEU B 1 67 ? -14.023 -12.172 -3.832 1 98.06 67 LEU B N 1
ATOM 1537 C CA . LEU B 1 67 ? -14.492 -10.984 -3.117 1 98.06 67 LEU B CA 1
ATOM 1538 C C . LEU B 1 67 ? -13.328 -10.273 -2.426 1 98.06 67 LEU B C 1
ATOM 1540 O O . LEU B 1 67 ? -13.234 -9.047 -2.471 1 98.06 67 LEU B O 1
ATOM 1544 N N . LEU B 1 68 ? -12.523 -11.07 -1.769 1 97.94 68 LEU B N 1
ATOM 1545 C CA . LEU B 1 68 ? -11.398 -10.477 -1.054 1 97.94 68 LEU B CA 1
ATOM 1546 C C . LEU B 1 68 ? -10.391 -9.875 -2.029 1 97.94 68 LEU B C 1
ATOM 1548 O O . LEU B 1 68 ? -9.836 -8.805 -1.767 1 97.94 68 LEU B O 1
ATOM 1552 N N . LEU B 1 69 ? -10.195 -10.531 -3.121 1 96.38 69 LEU B N 1
ATOM 1553 C CA . LEU B 1 69 ? -9.273 -10.023 -4.133 1 96.38 69 LEU B CA 1
ATOM 1554 C C . LEU B 1 69 ? -9.797 -8.734 -4.75 1 96.38 69 LEU B C 1
ATOM 1556 O O . LEU B 1 69 ? -9.039 -7.77 -4.906 1 96.38 69 LEU B O 1
ATOM 1560 N N . LEU B 1 70 ? -11.047 -8.68 -5.113 1 97.62 70 LEU B N 1
ATOM 1561 C CA . LEU B 1 70 ? -11.648 -7.465 -5.656 1 97.62 70 LEU B CA 1
ATOM 1562 C C . LEU B 1 70 ? -11.578 -6.328 -4.645 1 97.62 70 LEU B C 1
ATOM 1564 O O . LEU B 1 70 ? -11.273 -5.188 -5.008 1 97.62 70 LEU B O 1
ATOM 1568 N N . SER B 1 71 ? -11.883 -6.668 -3.428 1 98.38 71 SER B N 1
ATOM 1569 C CA . SER B 1 71 ? -11.789 -5.656 -2.381 1 98.38 71 SER B CA 1
ATOM 1570 C C . SER B 1 71 ? -10.367 -5.113 -2.254 1 98.38 71 SER B C 1
ATOM 1572 O O . SER B 1 71 ? -10.172 -3.904 -2.133 1 98.38 71 SER B O 1
ATOM 1574 N N . PHE B 1 72 ? -9.422 -5.961 -2.229 1 98 72 PHE B N 1
ATOM 1575 C CA . PHE B 1 72 ? -8.023 -5.562 -2.141 1 98 72 PHE B CA 1
ATOM 1576 C C . PHE B 1 72 ? -7.66 -4.613 -3.279 1 98 72 PHE B C 1
ATOM 1578 O O . PHE B 1 72 ? -7.082 -3.551 -3.047 1 98 72 PHE B O 1
ATOM 1585 N N . ILE B 1 73 ? -8.07 -4.953 -4.477 1 96.75 73 ILE B N 1
ATOM 1586 C CA . ILE B 1 73 ? -7.719 -4.195 -5.672 1 96.75 73 ILE B CA 1
ATOM 1587 C C . ILE B 1 73 ? -8.406 -2.832 -5.641 1 96.75 73 ILE B C 1
ATOM 1589 O O . ILE B 1 73 ? -7.762 -1.798 -5.824 1 96.75 73 ILE B O 1
ATOM 1593 N N . LEU B 1 74 ? -9.672 -2.771 -5.336 1 98 74 LEU B N 1
ATOM 1594 C CA . 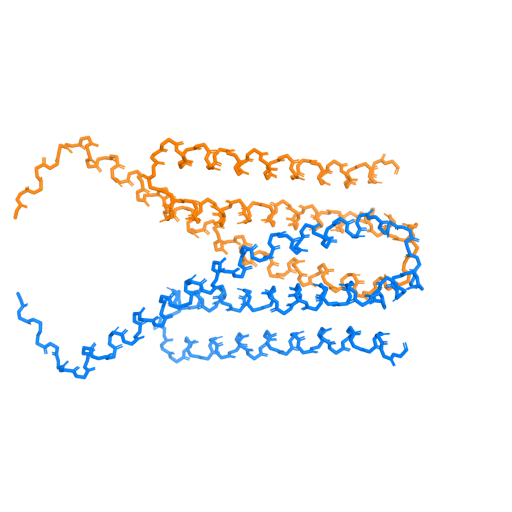LEU B 1 74 ? -10.43 -1.528 -5.312 1 98 74 LEU B CA 1
ATOM 1595 C C . LEU B 1 74 ? -9.906 -0.591 -4.23 1 98 74 LEU B C 1
ATOM 1597 O O . LEU B 1 74 ? -9.703 0.6 -4.477 1 98 74 LEU B O 1
ATOM 1601 N N . ILE B 1 75 ? -9.609 -1.164 -3.094 1 98.31 75 ILE B N 1
ATOM 1602 C CA . ILE B 1 75 ? -9.188 -0.343 -1.966 1 98.31 75 ILE B CA 1
ATOM 1603 C C . ILE B 1 75 ? -7.742 0.103 -2.166 1 98.31 75 ILE B C 1
ATOM 1605 O O . ILE B 1 75 ? -7.391 1.247 -1.869 1 98.31 75 ILE B O 1
ATOM 1609 N N . ALA B 1 76 ? -6.906 -0.747 -2.658 1 97.31 76 ALA B N 1
ATOM 1610 C CA . ALA B 1 76 ? -5.508 -0.39 -2.889 1 97.31 76 ALA B CA 1
ATOM 1611 C C . ALA B 1 76 ? -5.391 0.73 -3.918 1 97.31 76 ALA B C 1
ATOM 1613 O O . ALA B 1 76 ? -4.641 1.688 -3.721 1 97.31 76 ALA B O 1
ATOM 1614 N N . PHE B 1 77 ? -6.141 0.662 -5.047 1 97.94 77 PHE B N 1
ATOM 1615 C CA . PHE B 1 77 ? -6.062 1.686 -6.082 1 97.94 77 PHE B CA 1
ATOM 1616 C C . PHE B 1 77 ? -6.664 2.998 -5.59 1 97.94 77 PHE B C 1
ATOM 1618 O O . PHE B 1 77 ? -6.152 4.074 -5.906 1 97.94 77 PHE B O 1
ATOM 1625 N N . TYR B 1 78 ? -7.711 2.867 -4.797 1 98 78 TYR B N 1
ATOM 1626 C CA . TYR B 1 78 ? -8.281 4.078 -4.215 1 98 78 TYR B CA 1
ATOM 1627 C C . TYR B 1 78 ? -7.309 4.723 -3.236 1 98 78 TYR B C 1
ATOM 1629 O O . TYR B 1 78 ? -7.137 5.941 -3.234 1 98 78 TYR B O 1
ATOM 1637 N N . HIS B 1 79 ? -6.711 3.922 -2.424 1 97.25 79 HIS B N 1
ATOM 1638 C CA . HIS B 1 79 ? -5.688 4.391 -1.499 1 97.25 79 HIS B CA 1
ATOM 1639 C C . HIS B 1 79 ? -4.555 5.094 -2.242 1 97.25 79 HIS B C 1
ATOM 1641 O O . HIS B 1 79 ? -4.098 6.156 -1.82 1 97.25 79 HIS B O 1
ATOM 1647 N N . THR B 1 80 ? -4.07 4.512 -3.307 1 97.5 80 THR B N 1
ATOM 1648 C CA . THR B 1 80 ? -3.029 5.098 -4.145 1 97.5 80 THR B CA 1
ATOM 1649 C C . THR B 1 80 ? -3.48 6.441 -4.707 1 97.5 80 THR B C 1
ATOM 1651 O O . THR B 1 80 ? -2.725 7.414 -4.684 1 97.5 80 THR B O 1
ATOM 1654 N N . MET B 1 81 ? -4.707 6.453 -5.195 1 97.38 81 MET B N 1
ATOM 1655 C CA . MET B 1 81 ? -5.277 7.68 -5.75 1 97.38 81 MET B CA 1
ATOM 1656 C C . MET B 1 81 ? -5.266 8.797 -4.715 1 97.38 81 MET B C 1
ATOM 1658 O O . MET B 1 81 ? -4.855 9.922 -5.02 1 97.38 81 MET B O 1
ATOM 1662 N N . LEU B 1 82 ? -5.645 8.461 -3.547 1 96.62 82 LEU B N 1
ATOM 1663 C CA . LEU B 1 82 ? -5.684 9.445 -2.471 1 96.62 82 LEU B CA 1
ATOM 1664 C C . LEU B 1 82 ? -4.281 9.945 -2.139 1 96.62 82 LEU B C 1
ATOM 1666 O O . LEU B 1 82 ? -4.07 11.148 -1.965 1 96.62 82 LEU B O 1
ATOM 1670 N N . GLY B 1 83 ? -3.379 9.031 -2.043 1 94.75 83 GLY B N 1
ATOM 1671 C CA . GLY B 1 83 ? -2.014 9.414 -1.719 1 94.75 83 GLY B CA 1
ATOM 1672 C C . GLY B 1 83 ? -1.377 10.297 -2.773 1 94.75 83 GLY B C 1
ATOM 1673 O O . GLY B 1 83 ? -0.716 11.289 -2.445 1 94.75 83 GLY B O 1
ATOM 1674 N N . LEU B 1 84 ? -1.582 10.016 -3.996 1 95.81 84 LEU B N 1
ATOM 1675 C CA . LEU B 1 84 ? -1.017 10.812 -5.082 1 95.81 84 LEU B CA 1
ATOM 1676 C C . LEU B 1 84 ? -1.674 12.188 -5.148 1 95.81 84 LEU B C 1
ATOM 1678 O O . LEU B 1 84 ? -1.015 13.18 -5.457 1 95.81 84 LEU B O 1
ATOM 1682 N N . GLN B 1 85 ? -2.939 12.188 -4.895 1 95.5 85 GLN B N 1
ATOM 1683 C CA . GLN B 1 85 ? -3.633 13.469 -4.848 1 95.5 85 GLN B CA 1
ATOM 1684 C C . GLN B 1 85 ? -3.01 14.391 -3.805 1 95.5 85 GLN B C 1
ATOM 1686 O O . GLN B 1 85 ? -2.762 15.57 -4.078 1 95.5 85 GLN B O 1
ATOM 1691 N N . VAL B 1 86 ? -2.725 13.828 -2.619 1 93.94 86 VAL B N 1
ATOM 1692 C CA . VAL B 1 86 ? -2.148 14.625 -1.545 1 93.94 86 VAL B CA 1
ATOM 1693 C C . VAL B 1 86 ? -0.758 15.109 -1.95 1 93.94 86 VAL B C 1
ATOM 1695 O O . VAL B 1 86 ? -0.393 16.266 -1.688 1 93.94 86 VAL B O 1
ATOM 1698 N N . VAL B 1 87 ? -0.023 14.336 -2.619 1 92.5 87 VAL B N 1
ATOM 1699 C CA . VAL B 1 87 ? 1.308 14.719 -3.082 1 92.5 87 VAL B CA 1
ATOM 1700 C C . VAL B 1 87 ? 1.196 15.867 -4.078 1 92.5 87 VAL B C 1
ATOM 1702 O O . VAL B 1 87 ? 1.926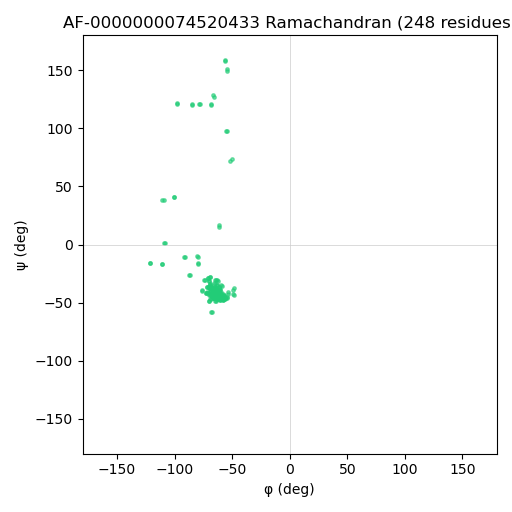 16.859 -3.98 1 92.5 87 VAL B O 1
ATOM 1705 N N . ILE B 1 88 ? 0.34 15.797 -4.969 1 94.81 88 ILE B N 1
ATOM 1706 C CA . ILE B 1 88 ? 0.153 16.844 -5.98 1 94.81 88 ILE B CA 1
ATOM 1707 C C . ILE B 1 88 ? -0.31 18.125 -5.309 1 94.81 88 ILE B C 1
ATOM 1709 O O . ILE B 1 88 ? 0.213 19.203 -5.598 1 94.81 88 ILE B O 1
ATOM 1713 N N . GLU B 1 89 ? -1.224 18.062 -4.371 1 93.94 89 GLU B N 1
ATOM 1714 C CA . GLU B 1 89 ? -1.74 19.219 -3.658 1 93.94 89 GLU B CA 1
ATOM 1715 C C . GLU B 1 89 ? -0.64 19.922 -2.861 1 93.94 89 GLU B C 1
ATOM 1717 O O . GLU B 1 89 ? -0.609 21.141 -2.773 1 93.94 89 GLU B O 1
ATOM 1722 N N . ASP B 1 90 ? 0.261 19.141 -2.447 1 91.19 90 ASP B N 1
ATOM 1723 C CA . ASP B 1 90 ? 1.278 19.688 -1.55 1 91.19 90 ASP B CA 1
ATOM 1724 C C . ASP B 1 90 ? 2.443 20.281 -2.336 1 91.19 90 ASP B C 1
ATOM 1726 O O . ASP B 1 90 ? 3.082 21.234 -1.881 1 91.19 90 ASP B O 1
ATOM 1730 N N . TYR B 1 91 ? 2.684 19.812 -3.521 1 92.12 91 TYR B N 1
ATOM 1731 C CA . TYR B 1 91 ? 3.961 20.172 -4.137 1 92.12 91 TYR B CA 1
ATOM 1732 C C . TYR B 1 91 ? 3.748 20.891 -5.461 1 92.12 91 TYR B C 1
ATOM 1734 O O . TYR B 1 91 ? 4.684 21.469 -6.016 1 92.12 91 TYR B O 1
ATOM 1742 N N . VAL B 1 92 ? 2.617 20.844 -6.039 1 93.75 92 VAL B N 1
ATOM 1743 C CA . VAL B 1 92 ? 2.312 21.547 -7.273 1 93.75 92 VAL B CA 1
ATOM 1744 C C . VAL B 1 92 ? 1.585 22.859 -6.953 1 93.75 92 VAL B C 1
ATOM 1746 O O . VAL B 1 92 ? 0.463 22.844 -6.441 1 93.75 92 VAL B O 1
ATOM 1749 N N . HIS B 1 93 ? 2.211 24 -7.395 1 95.06 93 HIS B N 1
ATOM 1750 C CA . HIS B 1 93 ? 1.704 25.281 -6.91 1 95.06 93 HIS B CA 1
ATOM 1751 C C . HIS B 1 93 ? 1.024 26.062 -8.023 1 95.06 93 HIS B C 1
ATOM 1753 O O . HIS B 1 93 ? 0.3 27.016 -7.766 1 95.06 93 HIS B O 1
ATOM 1759 N N . LEU B 1 94 ? 1.32 25.625 -9.219 1 96 94 LEU B N 1
ATOM 1760 C CA . LEU B 1 94 ? 0.569 26.219 -10.32 1 96 94 LEU B CA 1
ATOM 1761 C C . LEU B 1 94 ? -0.824 25.609 -10.422 1 96 94 LEU B C 1
ATOM 1763 O O . LEU B 1 94 ? -0.964 24.406 -10.609 1 96 94 LEU B O 1
ATOM 1767 N N . ASP B 1 95 ? -1.849 26.484 -10.305 1 93.44 95 ASP B N 1
ATOM 1768 C CA . ASP B 1 95 ? -3.225 26.031 -10.125 1 93.44 95 ASP B CA 1
ATOM 1769 C C . ASP B 1 95 ? -3.652 25.125 -11.281 1 93.44 95 ASP B C 1
ATOM 1771 O O . ASP B 1 95 ? -4.254 24.062 -11.055 1 93.44 95 ASP B O 1
ATOM 1775 N N . TRP B 1 96 ? -3.396 25.562 -12.438 1 95.69 96 TRP B N 1
ATOM 1776 C CA . TRP B 1 96 ? -3.883 24.766 -13.555 1 95.69 96 TRP B CA 1
ATOM 1777 C C . TRP B 1 96 ? -3.131 23.438 -13.648 1 95.69 96 TRP B C 1
ATOM 1779 O O . TRP B 1 96 ? -3.709 22.406 -14.016 1 95.69 96 TRP B O 1
ATOM 1789 N N . LEU B 1 97 ? -1.86 23.344 -13.375 1 97.12 97 LEU B N 1
ATOM 1790 C CA . LEU B 1 97 ? -1.092 22.109 -13.352 1 97.12 97 LEU B CA 1
ATOM 1791 C C . LEU B 1 97 ? -1.579 21.188 -12.234 1 97.12 97 LEU B C 1
ATOM 1793 O O . LEU B 1 97 ? -1.596 19.969 -12.398 1 97.12 97 LEU B O 1
ATOM 1797 N N . LYS B 1 98 ? -1.943 21.734 -11.102 1 97.38 98 LYS B N 1
ATOM 1798 C CA . LYS B 1 98 ? -2.52 20.969 -10 1 97.38 98 LYS B CA 1
ATOM 1799 C C . LYS B 1 98 ? -3.816 20.297 -10.422 1 97.38 98 LYS B C 1
ATOM 1801 O O . LYS B 1 98 ? -3.994 19.094 -10.195 1 97.38 98 LYS B O 1
ATOM 1806 N N . LEU B 1 99 ? -4.664 21.062 -11.047 1 96.75 99 LEU B N 1
ATOM 1807 C CA . LEU B 1 99 ? -5.945 20.516 -11.492 1 96.75 99 LEU B CA 1
ATOM 1808 C C . LEU B 1 99 ? -5.742 19.406 -12.516 1 96.75 99 LEU B C 1
ATOM 1810 O O . LEU B 1 99 ? -6.336 18.328 -12.398 1 96.75 99 LEU B O 1
ATOM 1814 N N . VAL B 1 100 ? -4.926 19.641 -13.453 1 97.44 100 VAL B N 1
ATOM 1815 C CA . VAL B 1 100 ? -4.676 18.656 -14.5 1 97.44 100 VAL B CA 1
ATOM 1816 C C . VAL B 1 100 ? -4.012 17.422 -13.906 1 97.44 100 VAL B C 1
ATOM 1818 O O . VAL B 1 100 ? -4.312 16.281 -14.305 1 97.44 100 VAL B O 1
ATOM 1821 N N . GLY B 1 101 ? -3.066 17.625 -12.977 1 97.94 101 GLY B N 1
ATOM 1822 C CA . GLY B 1 101 ? -2.414 16.516 -12.312 1 97.94 101 GLY B CA 1
ATOM 1823 C C . GLY B 1 101 ? -3.375 15.641 -11.531 1 97.94 101 GLY B C 1
ATOM 1824 O O . GLY B 1 101 ? -3.332 14.414 -11.633 1 97.94 101 GLY B O 1
ATOM 1825 N N . ILE B 1 102 ? -4.281 16.25 -10.789 1 97.69 102 ILE B N 1
ATOM 1826 C CA . ILE B 1 102 ? -5.246 15.516 -9.977 1 97.69 102 ILE B CA 1
ATOM 1827 C C . ILE B 1 102 ? -6.211 14.758 -10.883 1 97.69 102 ILE B C 1
ATOM 1829 O O . ILE B 1 102 ? -6.488 13.578 -10.656 1 97.69 102 ILE B O 1
ATOM 1833 N N . LEU B 1 103 ? -6.68 15.422 -11.906 1 97.94 103 LEU B N 1
ATOM 1834 C CA . LEU B 1 103 ? -7.574 14.758 -12.852 1 97.94 103 LEU B CA 1
ATOM 1835 C C . LEU B 1 103 ? -6.859 13.609 -13.555 1 97.94 103 LEU B C 1
ATOM 1837 O O . LEU B 1 103 ? -7.449 12.539 -13.758 1 97.94 103 LEU B O 1
ATOM 1841 N N . GLY B 1 104 ? -5.605 13.844 -13.938 1 98.12 104 GLY B N 1
ATOM 1842 C CA . GLY B 1 104 ? -4.816 12.789 -14.555 1 98.12 104 GLY B CA 1
ATOM 1843 C C . GLY B 1 104 ? -4.676 11.562 -13.68 1 98.12 104 GLY B C 1
ATOM 1844 O O . GLY B 1 104 ? -4.867 10.438 -14.141 1 98.12 104 GLY B O 1
ATOM 1845 N N . VAL B 1 105 ? -4.363 11.805 -12.461 1 97.94 105 VAL B N 1
ATOM 1846 C CA . VAL B 1 105 ? -4.227 10.695 -11.523 1 97.94 105 VAL B CA 1
ATOM 1847 C C . VAL B 1 105 ? -5.562 9.961 -11.391 1 97.94 105 VAL B C 1
ATOM 1849 O O . VAL B 1 105 ? -5.605 8.727 -11.406 1 97.94 105 VAL B O 1
ATOM 1852 N N . LYS B 1 106 ? -6.672 10.625 -11.234 1 98.31 106 LYS B N 1
ATOM 1853 C CA . LYS B 1 106 ? -7.988 10.016 -11.086 1 98.31 106 LYS B CA 1
ATOM 1854 C C . LYS B 1 106 ? -8.359 9.195 -12.32 1 98.31 106 LYS B C 1
ATOM 1856 O O . LYS B 1 106 ? -8.891 8.086 -12.195 1 98.31 106 LYS B O 1
ATOM 1861 N N . LEU B 1 107 ? -8.023 9.719 -13.492 1 98.5 107 LEU B N 1
ATOM 1862 C CA . LEU B 1 107 ? -8.344 9.016 -14.734 1 98.5 107 LEU B CA 1
ATOM 1863 C C . LEU B 1 107 ? -7.484 7.766 -14.891 1 98.5 107 LEU B C 1
ATOM 1865 O O . LEU B 1 107 ? -7.996 6.688 -15.18 1 98.5 107 LEU B O 1
ATOM 1869 N N . VAL B 1 108 ? -6.16 7.949 -14.695 1 98 108 VAL B N 1
ATOM 1870 C CA . VAL B 1 108 ? -5.238 6.836 -14.883 1 98 108 VAL B CA 1
ATOM 1871 C C . VAL B 1 108 ? -5.543 5.734 -13.867 1 98 108 VAL B C 1
ATOM 1873 O O . VAL B 1 108 ? -5.652 4.559 -14.234 1 98 108 VAL B O 1
ATOM 1876 N N . VAL B 1 109 ? -5.734 6.055 -12.617 1 98 109 VAL B N 1
ATOM 1877 C CA . VAL B 1 109 ? -5.969 5.051 -11.578 1 98 109 VAL B CA 1
ATOM 1878 C C . VAL B 1 109 ? -7.332 4.402 -11.789 1 98 109 VAL B C 1
ATOM 1880 O O . VAL B 1 109 ? -7.492 3.195 -11.586 1 98 109 VAL B O 1
ATOM 1883 N N . SER B 1 110 ? -8.336 5.188 -12.211 1 98.19 110 SER B N 1
ATOM 1884 C CA . SER B 1 110 ? -9.648 4.613 -12.508 1 98.19 110 SER B CA 1
ATOM 1885 C C . SER B 1 110 ? -9.57 3.627 -13.664 1 98.19 110 SER B C 1
ATOM 1887 O O . SER B 1 110 ? -10.188 2.561 -13.625 1 98.19 110 SER B O 1
ATOM 1889 N N . PHE B 1 111 ? -8.82 3.963 -14.602 1 98.25 111 PHE B N 1
ATOM 1890 C CA . PHE B 1 111 ? -8.648 3.072 -15.742 1 98.25 111 PHE B CA 1
ATOM 1891 C C . PHE B 1 111 ? -7.98 1.771 -15.32 1 98.25 111 PHE B C 1
ATOM 1893 O O . PHE B 1 111 ? -8.43 0.685 -15.695 1 98.25 111 PHE B O 1
ATOM 1900 N N . LEU B 1 112 ? -6.914 1.89 -14.586 1 97.12 112 LEU B N 1
ATOM 1901 C CA . LEU B 1 112 ? -6.203 0.708 -14.109 1 97.12 112 LEU B CA 1
ATOM 1902 C C . LEU B 1 112 ? -7.102 -0.143 -13.219 1 97.12 112 LEU B C 1
ATOM 1904 O O . LEU B 1 112 ? -7.051 -1.374 -13.266 1 97.12 112 LEU B O 1
ATOM 1908 N N . THR B 1 113 ? -7.898 0.494 -12.43 1 97.56 113 THR B N 1
ATOM 1909 C CA . THR B 1 113 ? -8.852 -0.214 -11.578 1 97.56 113 THR B CA 1
ATOM 1910 C C . THR B 1 113 ? -9.844 -1.006 -12.422 1 97.56 113 THR B C 1
ATOM 1912 O O . THR B 1 113 ? -10.07 -2.193 -12.18 1 97.56 113 THR B O 1
ATOM 1915 N N . LEU B 1 114 ? -10.367 -0.375 -13.43 1 98.06 114 LEU B N 1
ATOM 1916 C CA . LEU B 1 114 ? -11.336 -1.027 -14.297 1 98.06 114 LEU B CA 1
ATOM 1917 C C . LEU B 1 114 ? -10.703 -2.197 -15.047 1 98.06 114 LEU B C 1
ATOM 1919 O O . LEU B 1 114 ? -11.32 -3.252 -15.195 1 98.06 114 LEU B O 1
ATOM 1923 N N . ALA B 1 115 ? -9.555 -1.999 -15.523 1 96.06 115 ALA B N 1
ATOM 1924 C CA . ALA B 1 115 ? -8.844 -3.066 -16.219 1 96.06 115 ALA B CA 1
ATOM 1925 C C . ALA B 1 115 ? -8.633 -4.27 -15.312 1 96.06 115 ALA B C 1
ATOM 1927 O O . ALA B 1 115 ? -8.82 -5.414 -15.734 1 96.06 115 ALA B O 1
ATOM 1928 N N . ALA B 1 116 ? -8.258 -4.043 -14.07 1 95.5 116 ALA B N 1
ATOM 1929 C CA . ALA B 1 116 ? -8 -5.121 -13.117 1 95.5 116 ALA B CA 1
ATOM 1930 C C . ALA B 1 116 ? -9.297 -5.855 -12.766 1 95.5 116 ALA B C 1
ATOM 1932 O O . ALA B 1 116 ? -9.32 -7.086 -12.703 1 95.5 116 ALA B O 1
ATOM 1933 N N . VAL B 1 117 ? -10.336 -5.082 -12.523 1 96.44 117 VAL B N 1
ATOM 1934 C CA . VAL B 1 117 ? -11.633 -5.668 -12.203 1 96.44 117 VAL B CA 1
ATOM 1935 C C . VAL B 1 117 ? -12.125 -6.508 -13.383 1 96.44 117 VAL B C 1
ATOM 1937 O O . VAL B 1 117 ? -12.602 -7.625 -13.203 1 96.44 117 VAL B O 1
ATOM 1940 N N . TYR B 1 118 ? -11.969 -5.984 -14.578 1 96.56 118 TYR B N 1
ATOM 1941 C CA . TYR B 1 118 ? -12.359 -6.719 -15.773 1 96.56 118 TYR B CA 1
ATOM 1942 C C . TYR B 1 118 ? -11.594 -8.031 -15.883 1 96.56 118 TYR B C 1
ATOM 1944 O O . TYR B 1 118 ? -12.18 -9.07 -16.188 1 96.56 118 TYR B O 1
ATOM 1952 N N . ALA B 1 119 ? -10.289 -7.977 -15.664 1 92.5 119 ALA B N 1
ATOM 1953 C CA . ALA B 1 119 ? -9.469 -9.18 -15.758 1 92.5 119 ALA B CA 1
ATOM 1954 C C . ALA B 1 119 ? -9.953 -10.258 -14.789 1 92.5 119 ALA B C 1
ATOM 1956 O O . ALA B 1 119 ? -10.055 -11.43 -15.156 1 92.5 119 ALA B O 1
ATOM 1957 N N . ILE B 1 120 ? -10.289 -9.914 -13.57 1 93.5 120 ILE B N 1
ATOM 1958 C CA . ILE B 1 120 ? -10.742 -10.867 -12.562 1 93.5 120 ILE B CA 1
ATOM 1959 C C . ILE B 1 120 ? -12.109 -11.422 -12.961 1 93.5 120 ILE B C 1
ATOM 1961 O O . ILE B 1 120 ? -12.344 -12.633 -12.883 1 93.5 120 ILE B O 1
ATOM 1965 N N . LEU B 1 121 ? -12.945 -10.539 -13.438 1 95 121 LEU B N 1
ATOM 1966 C CA . LEU B 1 121 ? -14.297 -10.977 -13.781 1 95 121 LEU B CA 1
ATOM 1967 C C . LEU B 1 121 ? -14.281 -11.875 -15.016 1 95 121 LEU B C 1
ATOM 1969 O O . LEU B 1 121 ? -15.094 -12.797 -15.133 1 95 121 LEU B O 1
ATOM 1973 N N . ARG B 1 122 ? -13.352 -11.633 -15.891 1 93.94 122 ARG B N 1
ATOM 1974 C CA . ARG B 1 122 ? -13.203 -12.516 -17.047 1 93.94 122 ARG B CA 1
ATOM 1975 C C . ARG B 1 122 ? -12.82 -13.93 -16.609 1 93.94 122 ARG B C 1
ATOM 1977 O O . ARG B 1 122 ? -13.305 -14.914 -17.172 1 93.94 122 ARG B O 1
ATOM 1984 N N . ILE B 1 123 ? -12.047 -14.047 -15.57 1 88.75 123 ILE B N 1
ATOM 1985 C CA . ILE B 1 123 ? -11.625 -15.336 -15.047 1 88.75 123 ILE B CA 1
ATOM 1986 C C . ILE B 1 123 ? -12.805 -16.031 -14.367 1 88.75 123 ILE B C 1
ATOM 1988 O O . ILE B 1 123 ? -13.031 -17.219 -14.562 1 88.75 123 ILE B O 1
ATOM 1992 N N . VAL B 1 124 ? -13.57 -15.297 -13.648 1 93.31 124 VAL B N 1
ATOM 1993 C CA . VAL B 1 124 ? -14.641 -15.852 -12.828 1 93.31 124 VAL B CA 1
ATOM 1994 C C . VAL B 1 124 ? -15.805 -16.281 -13.719 1 93.31 124 VAL B C 1
ATOM 1996 O O . VAL B 1 124 ? -16.469 -17.281 -13.43 1 93.31 124 VAL B O 1
ATOM 1999 N N . PHE B 1 125 ? -15.953 -15.609 -14.758 1 93.56 125 PHE B N 1
ATOM 2000 C CA . PHE B 1 125 ? -17.172 -15.852 -15.523 1 93.56 125 PHE B CA 1
ATOM 2001 C C . PHE B 1 125 ? -16.859 -16.594 -16.828 1 93.56 125 PHE B C 1
ATOM 2003 O O . PHE B 1 125 ? -17.75 -16.812 -17.641 1 93.56 125 PHE B O 1
ATOM 2010 N N . THR B 1 126 ? -15.617 -16.953 -17.125 1 85.62 126 THR B N 1
ATOM 2011 C CA . THR B 1 126 ? -15.281 -17.75 -18.297 1 85.62 126 THR B CA 1
ATOM 2012 C C . THR B 1 126 ? -14.594 -19.047 -17.891 1 85.62 126 THR B C 1
ATOM 2014 O O . THR B 1 126 ? -14.008 -19.141 -16.797 1 85.62 126 THR B O 1
#

Foldseek 3Di:
DPPPDDPVSVVVVVVVVVVVVVLVVLLVVLVVVLPVLVVVVVVVCVVCVPPDPVRVLVQLLPVVNVVSVLSNLVSVLVSVLSVQLVVLVVPPDPVVCNVVSNVVSVVVSVVVSVVVNVVSVVSNPD/DPPPDDPVSVVVVVVVVVVVVVLVVLLVVLVVVLPVLVVVVVVVCVVCVPPDPVRVLVQLLPVVNVVSVLSNLVSVLVSVLSVQLVVLVVPPDPVVCNVVSNVVSVVVSVVVSVVVNVVSVVSNPD

Solvent-accessible surface area (backbone atoms only — not comparable to full-atom values): 13440 Å² total; per-residue (Å²): 128,82,80,78,66,50,72,66,57,50,52,53,52,50,50,53,52,51,51,51,50,50,50,54,50,50,44,51,54,37,52,59,57,41,49,63,44,48,51,51,50,52,52,53,55,64,71,44,50,54,31,32,25,67,49,45,53,52,49,47,56,35,66,68,47,36,51,52,49,51,48,43,52,56,43,51,47,49,37,50,44,51,52,51,41,53,50,41,68,72,70,43,81,51,64,68,60,32,52,52,49,44,51,47,46,53,51,52,46,50,48,54,48,51,53,52,52,47,55,52,50,51,56,63,74,97,128,82,80,75,66,51,73,65,58,51,53,54,52,49,51,52,53,50,52,50,50,50,51,54,50,49,43,50,53,37,51,60,57,42,49,65,46,48,50,50,51,53,51,51,55,64,70,44,51,54,31,33,25,67,50,45,52,52,50,46,52,35,66,70,47,38,51,52,49,52,48,43,51,57,42,51,47,49,37,49,45,48,52,51,42,52,51,40,67,73,70,43,80,51,66,70,60,31,52,52,50,45,52,47,46,53,51,53,46,49,48,54,48,49,52,51,52,49,56,52,50,50,56,61,74,97

Nearest PDB structures (foldseek):
  7jz2-assembly1_D  TM=7.515E-01  e=2.237E-02  Escherichia coli K-12
  2ws3-assembly3_D  TM=7.532E-01  e=4.395E-02  Escherichia coli
  2wdr-assembly1_D  TM=6.660E-01  e=2.367E-02  Escherichia coli
  2wdq-assembly3_H  TM=6.647E-01  e=4.650E-02  Escherichia coli
  2wu5-assembly1_H  TM=6.654E-01  e=4.650E-02  Escherichia coli

Radius of gyration: 22.05 Å; Cα contacts (8 Å, |Δi|>4): 159; chains: 2; bounding box: 38×67×48 Å

Organism: Methylococcus capsulatus (strain ATCC 33009 / NCIMB 11132 / Bath) (NCBI:txid243233)

InterPro domains:
  IPR000701 Succinate dehydrogenase/fumarate reductase type B, transmembrane subunit [PF01127] (2-112)
  IPR014312 Succinate dehydrogenase, hydrophobic membrane anchor [TIGR02968] (17-120)
  IPR034804 Fumarate reductase/succinate dehydrogenase, transmembrane subunit [G3DSA:1.20.1300.10] (12-126)
  IPR034804 Fumarate reductase/succinate dehydrogenase, transmembrane subunit [SSF81343] (12-123)

pLDDT: mean 89.19, std 10.99, range [46.81, 98.5]